Protein AF-B0VI43-F1 (afdb_monomer_lite)

Structure (mmCIF, N/CA/C/O backbone):
data_AF-B0VI43-F1
#
_entry.id   AF-B0VI43-F1
#
loop_
_atom_site.group_PDB
_atom_site.id
_atom_sit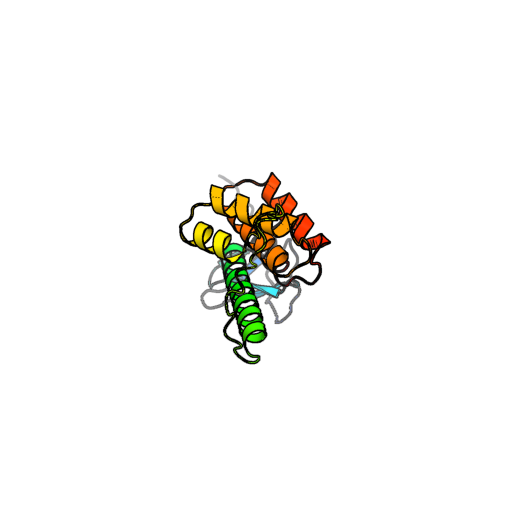e.type_symbol
_atom_site.label_atom_id
_atom_site.label_alt_id
_atom_site.label_comp_id
_atom_site.label_asym_id
_atom_site.label_entity_id
_atom_site.label_seq_id
_atom_site.pdbx_PDB_ins_code
_atom_site.Cartn_x
_atom_site.Cartn_y
_atom_site.Cartn_z
_atom_site.occupancy
_atom_site.B_iso_or_equiv
_atom_site.auth_seq_id
_atom_site.auth_comp_id
_atom_site.auth_asym_id
_atom_site.auth_atom_id
_atom_site.pdbx_PDB_model_num
ATOM 1 N N . MET A 1 1 ? 42.876 16.117 -26.245 1.00 35.09 1 MET A N 1
ATOM 2 C CA . MET A 1 1 ? 42.558 14.755 -26.727 1.00 35.09 1 MET A CA 1
ATOM 3 C C . MET A 1 1 ? 42.084 13.943 -25.529 1.00 35.09 1 MET A C 1
ATOM 5 O O . MET A 1 1 ? 42.912 13.450 -24.778 1.00 35.09 1 MET A O 1
ATOM 9 N N . GLN A 1 2 ? 40.776 13.908 -25.261 1.00 36.22 2 GLN A N 1
ATOM 10 C CA . GLN A 1 2 ? 40.224 13.070 -24.190 1.00 36.22 2 GLN A CA 1
ATOM 11 C C . GLN A 1 2 ? 40.144 11.631 -24.702 1.00 36.22 2 GLN A C 1
ATOM 13 O O . GLN A 1 2 ? 39.415 11.343 -25.650 1.00 36.22 2 GLN A O 1
ATOM 18 N N . TYR A 1 3 ? 40.934 10.746 -24.099 1.00 34.38 3 TYR A N 1
ATOM 19 C CA . TYR A 1 3 ? 40.885 9.310 -24.345 1.00 34.38 3 TYR A CA 1
ATOM 20 C C . TYR A 1 3 ? 39.520 8.783 -23.873 1.00 34.38 3 TYR A C 1
ATOM 22 O O . TYR A 1 3 ? 39.267 8.701 -22.673 1.00 34.38 3 TYR A O 1
ATOM 30 N N . LYS A 1 4 ? 38.621 8.434 -24.801 1.00 41.50 4 LYS A N 1
ATOM 31 C CA . LYS A 1 4 ? 37.469 7.583 -24.477 1.00 41.50 4 LYS A CA 1
ATOM 32 C C . LYS A 1 4 ? 38.020 6.179 -24.237 1.00 41.50 4 LYS A C 1
ATOM 34 O O . LYS A 1 4 ? 38.410 5.515 -25.195 1.00 41.50 4 LYS A O 1
ATOM 39 N N . GLN A 1 5 ? 38.091 5.746 -22.979 1.00 39.16 5 GLN A N 1
ATOM 40 C CA . GLN A 1 5 ? 38.293 4.336 -22.639 1.00 39.16 5 GLN A CA 1
ATOM 41 C C . GLN A 1 5 ? 37.173 3.521 -23.295 1.00 39.16 5 GLN A C 1
ATOM 43 O O . GLN A 1 5 ? 36.053 3.455 -22.796 1.00 39.16 5 GLN A O 1
ATOM 48 N N . SER A 1 6 ? 37.459 2.930 -24.452 1.00 44.19 6 SER A N 1
ATOM 49 C CA . SER A 1 6 ? 36.642 1.856 -24.996 1.00 44.19 6 SER A CA 1
ATOM 50 C C . SER A 1 6 ? 37.007 0.608 -24.205 1.00 44.19 6 SER A C 1
ATOM 52 O O . SER A 1 6 ? 37.992 -0.067 -24.494 1.00 44.19 6 SER A O 1
ATOM 54 N N . LEU A 1 7 ? 36.241 0.318 -23.152 1.00 50.47 7 LEU A N 1
ATOM 55 C CA . LEU A 1 7 ? 36.222 -1.040 -22.624 1.00 50.47 7 LEU A CA 1
ATOM 56 C C . LEU A 1 7 ? 35.763 -1.937 -23.779 1.00 50.47 7 LEU A C 1
ATOM 58 O O . LEU A 1 7 ? 34.628 -1.820 -24.242 1.00 50.47 7 LEU A O 1
ATOM 62 N N . ASN A 1 8 ? 36.663 -2.785 -24.279 1.00 50.88 8 ASN A N 1
ATOM 63 C CA . ASN A 1 8 ? 36.352 -3.834 -25.247 1.00 50.88 8 ASN A CA 1
ATOM 64 C C . ASN A 1 8 ? 35.462 -4.881 -24.562 1.00 50.88 8 ASN A C 1
ATOM 66 O O . ASN A 1 8 ? 35.915 -5.950 -24.157 1.00 50.88 8 ASN A O 1
ATOM 70 N N . LEU A 1 9 ? 34.189 -4.540 -24.374 1.00 61.34 9 LEU A N 1
ATOM 71 C CA . LEU A 1 9 ? 33.175 -5.446 -23.861 1.00 61.34 9 LEU A CA 1
ATOM 72 C C . LEU A 1 9 ? 32.916 -6.504 -24.936 1.00 61.34 9 LEU A C 1
ATOM 74 O O . LEU A 1 9 ? 32.474 -6.194 -26.043 1.00 61.34 9 LEU A O 1
ATOM 78 N N . THR A 1 10 ? 33.235 -7.758 -24.621 1.00 68.81 10 THR A N 1
ATOM 79 C CA . THR A 1 10 ? 32.964 -8.889 -25.512 1.00 68.81 10 THR A CA 1
ATOM 80 C C . THR A 1 10 ? 31.510 -9.300 -25.329 1.00 68.81 10 THR A C 1
ATOM 82 O O . THR A 1 10 ? 31.167 -9.981 -24.366 1.00 68.81 10 THR A O 1
ATOM 85 N N . TYR A 1 11 ? 30.646 -8.859 -26.240 1.00 72.75 11 TYR A N 1
ATOM 86 C CA . TYR A 1 11 ? 29.233 -9.227 -26.232 1.00 72.75 11 TYR A CA 1
ATOM 87 C C . TYR A 1 11 ? 29.058 -10.656 -26.746 1.00 72.75 11 TYR A C 1
ATOM 89 O O . TYR A 1 11 ? 29.569 -11.009 -27.810 1.00 72.75 11 TYR A O 1
ATOM 97 N N . LYS A 1 12 ? 28.315 -11.471 -25.998 1.00 80.81 12 LYS A N 1
ATOM 98 C CA . LYS A 1 12 ? 27.875 -12.803 -26.423 1.00 80.81 12 LYS A CA 1
ATOM 99 C C . LYS A 1 12 ? 26.386 -12.749 -26.781 1.00 80.81 12 LYS A C 1
ATOM 101 O O . LYS A 1 12 ? 25.670 -11.930 -26.203 1.00 80.81 12 LYS A O 1
ATOM 106 N N . PRO A 1 13 ? 25.911 -13.576 -27.727 1.00 80.62 13 PRO A N 1
ATOM 107 C CA . PRO A 1 13 ? 24.484 -13.671 -28.010 1.00 80.62 13 PRO A CA 1
ATOM 108 C C . PRO A 1 13 ? 23.741 -14.143 -26.755 1.00 80.62 13 PRO A C 1
ATOM 110 O O . PRO A 1 13 ? 24.149 -15.117 -26.125 1.00 80.62 13 PRO A O 1
ATOM 113 N N . ALA A 1 14 ? 22.671 -13.435 -26.399 1.00 80.88 14 ALA A N 1
ATOM 114 C CA . ALA A 1 14 ? 21.818 -13.805 -25.279 1.00 80.88 14 ALA A CA 1
ATOM 115 C C . ALA A 1 14 ? 20.894 -14.963 -25.677 1.00 80.88 14 ALA A C 1
ATOM 117 O O . ALA A 1 14 ? 20.350 -14.979 -26.784 1.00 80.88 14 ALA A O 1
ATOM 118 N N . THR A 1 15 ? 20.702 -15.916 -24.770 1.00 82.38 15 THR A N 1
ATOM 119 C CA . THR A 1 15 ? 19.733 -17.010 -24.911 1.00 82.38 15 THR A CA 1
ATOM 120 C C . THR A 1 15 ? 18.579 -16.838 -23.930 1.00 82.38 15 THR A C 1
ATOM 122 O O . THR A 1 15 ? 18.703 -16.137 -22.926 1.00 82.38 15 THR A O 1
ATOM 125 N N . LEU A 1 16 ? 17.451 -17.497 -24.199 1.00 78.25 16 LEU A N 1
ATOM 126 C CA . LEU A 1 16 ? 16.326 -17.537 -23.265 1.00 78.25 16 LEU A CA 1
ATOM 127 C C . LEU A 1 1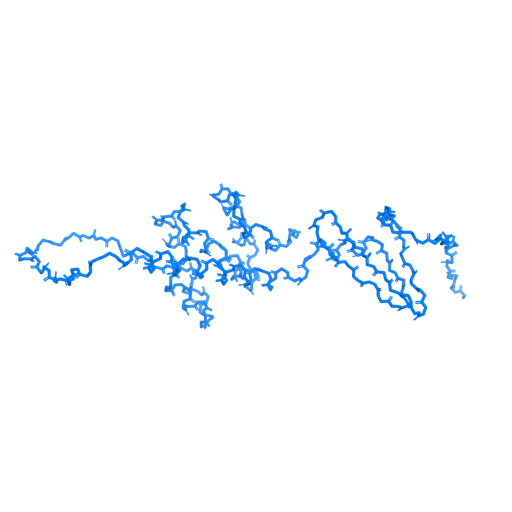6 ? 16.785 -18.109 -21.912 1.00 78.25 16 LEU A C 1
ATOM 129 O O . LEU A 1 16 ? 17.523 -19.094 -21.889 1.00 78.25 16 LEU A O 1
ATOM 133 N N . ASN A 1 17 ? 16.348 -17.494 -20.810 1.00 79.50 17 ASN A N 1
ATOM 134 C CA . ASN A 1 17 ? 16.707 -17.856 -19.430 1.00 79.50 17 ASN A CA 1
ATOM 135 C C . ASN A 1 17 ? 18.211 -17.803 -19.118 1.00 79.50 17 ASN A C 1
ATOM 137 O O . ASN A 1 17 ? 18.682 -18.476 -18.204 1.00 79.50 17 ASN A O 1
ATOM 141 N N . MET A 1 18 ? 18.978 -17.024 -19.882 1.00 83.00 18 MET A N 1
ATOM 142 C CA . MET A 1 18 ? 20.367 -16.752 -19.539 1.00 83.00 18 MET A CA 1
ATOM 143 C C . MET A 1 18 ? 20.428 -15.937 -18.246 1.00 83.00 18 MET A C 1
ATOM 145 O O . MET A 1 18 ? 19.777 -14.899 -18.133 1.00 83.00 18 MET A O 1
ATOM 149 N N . GLU A 1 19 ? 21.226 -16.405 -17.291 1.00 80.12 19 GLU A N 1
ATOM 150 C CA . GLU A 1 19 ? 21.480 -15.680 -16.050 1.00 80.12 19 GLU A CA 1
ATOM 151 C C . GLU A 1 19 ? 22.247 -14.384 -16.342 1.00 80.12 19 GLU A C 1
ATOM 153 O O . GLU A 1 19 ? 23.142 -14.347 -17.196 1.00 80.12 19 GLU A O 1
ATOM 158 N N . VAL A 1 20 ? 21.849 -13.302 -15.671 1.00 81.62 20 VAL A N 1
ATOM 159 C CA . VAL A 1 20 ? 22.424 -11.970 -15.859 1.00 81.62 20 VAL A CA 1
ATOM 160 C C . VAL A 1 20 ? 23.130 -11.520 -14.587 1.00 81.62 20 VAL A C 1
ATOM 162 O O . VAL A 1 20 ? 22.534 -11.479 -13.516 1.00 81.62 20 VAL A O 1
ATOM 165 N N . GLU A 1 21 ? 24.401 -11.152 -14.726 1.00 81.25 21 GLU A N 1
ATOM 166 C CA . GLU A 1 21 ? 25.214 -10.651 -13.616 1.00 81.25 21 GLU A CA 1
ATOM 167 C C . GLU A 1 21 ? 25.024 -9.134 -13.432 1.00 81.25 21 GLU A C 1
ATOM 169 O O . GLU A 1 21 ? 24.923 -8.415 -14.439 1.00 81.25 21 GLU A O 1
ATOM 174 N N . PRO A 1 22 ? 25.022 -8.607 -12.192 1.00 75.81 22 PRO A N 1
ATOM 175 C CA . PRO A 1 22 ? 24.807 -7.183 -11.907 1.00 75.81 22 PRO A CA 1
ATOM 176 C C . PRO A 1 22 ? 25.796 -6.244 -12.612 1.00 75.81 22 PRO A C 1
ATOM 178 O O . PRO A 1 22 ? 25.428 -5.138 -13.020 1.00 75.81 22 PRO A O 1
ATOM 181 N N . GLU A 1 23 ? 27.044 -6.675 -12.799 1.00 79.44 23 GLU A N 1
ATOM 182 C CA . GLU A 1 23 ? 28.100 -5.909 -13.473 1.00 79.44 23 GLU A CA 1
ATOM 183 C C . GLU A 1 23 ? 27.976 -5.933 -15.007 1.00 79.44 23 GLU A C 1
ATOM 185 O O . GLU A 1 23 ? 28.734 -5.264 -15.718 1.00 79.44 23 GLU A O 1
ATOM 190 N N . GLY A 1 24 ? 27.027 -6.710 -15.532 1.00 84.00 24 GLY A N 1
ATOM 191 C CA . GLY A 1 24 ? 26.807 -6.907 -16.954 1.00 84.00 24 GLY A CA 1
ATOM 192 C C . GLY A 1 24 ? 26.147 -5.724 -17.664 1.00 84.00 24 GLY A C 1
ATOM 193 O O . GLY A 1 24 ? 25.563 -4.813 -17.069 1.00 84.00 24 GLY A O 1
ATOM 194 N N . TYR A 1 25 ? 26.189 -5.783 -18.995 1.00 85.56 25 TYR A N 1
ATOM 195 C CA . TYR A 1 25 ? 25.464 -4.879 -19.884 1.00 85.56 25 TYR A CA 1
ATOM 196 C C . TYR A 1 25 ? 24.631 -5.687 -20.864 1.00 85.56 25 TYR A C 1
ATOM 198 O O . TYR A 1 25 ? 25.125 -6.648 -21.456 1.00 85.56 25 TYR A O 1
ATOM 206 N N . ILE A 1 26 ? 23.402 -5.238 -21.103 1.00 85.94 26 ILE A N 1
ATOM 207 C CA . ILE A 1 26 ? 22.589 -5.726 -22.211 1.00 85.94 26 ILE A CA 1
ATOM 208 C C . ILE A 1 26 ? 22.612 -4.705 -23.343 1.00 85.94 26 ILE A C 1
ATOM 210 O O . ILE A 1 26 ? 22.504 -3.495 -23.123 1.00 85.94 26 ILE A O 1
ATOM 214 N N . LYS A 1 27 ? 22.793 -5.205 -24.566 1.00 85.50 27 LYS A N 1
ATOM 215 C CA . LYS A 1 27 ? 22.799 -4.408 -25.790 1.00 85.50 27 LYS A CA 1
ATOM 216 C C . LYS A 1 27 ? 21.835 -5.023 -26.793 1.00 85.50 27 LYS A C 1
ATOM 218 O O . LYS A 1 27 ? 22.012 -6.171 -27.193 1.00 85.50 27 LYS A O 1
ATOM 223 N N . THR A 1 28 ? 20.843 -4.250 -27.212 1.00 86.06 28 THR A N 1
ATOM 224 C CA . THR A 1 28 ? 19.868 -4.654 -28.227 1.00 86.06 28 THR A CA 1
ATOM 225 C C . THR A 1 28 ? 20.245 -4.110 -29.607 1.00 86.06 28 THR A C 1
ATOM 227 O O . THR A 1 28 ? 20.801 -3.018 -29.739 1.00 86.06 28 THR A O 1
ATOM 230 N N . GLY A 1 29 ? 19.971 -4.895 -30.654 1.00 84.94 29 GLY A N 1
ATOM 231 C CA . GLY A 1 29 ? 20.129 -4.477 -32.049 1.00 84.94 29 GLY A CA 1
ATOM 232 C C . GLY A 1 29 ? 19.016 -3.528 -32.526 1.00 84.94 29 GLY A C 1
ATOM 233 O O . GLY A 1 29 ? 18.077 -3.270 -31.772 1.00 84.94 29 GLY A O 1
ATOM 234 N N . PRO A 1 30 ? 19.090 -3.026 -33.775 1.00 80.06 30 PRO A N 1
ATOM 235 C CA . PRO A 1 30 ? 18.154 -2.037 -34.329 1.00 80.06 30 PRO A CA 1
ATOM 236 C C . PRO A 1 30 ? 16.675 -2.446 -34.315 1.00 80.06 30 PRO A C 1
ATOM 238 O O . PRO A 1 30 ? 15.828 -1.584 -34.123 1.00 80.06 30 PRO A O 1
ATOM 241 N N . ASP A 1 31 ? 16.389 -3.747 -34.432 1.00 83.25 31 ASP A N 1
ATOM 242 C CA . ASP A 1 31 ? 15.029 -4.315 -34.421 1.00 83.25 31 ASP A CA 1
ATOM 243 C C . ASP A 1 31 ? 14.828 -5.350 -33.301 1.00 83.25 31 ASP A C 1
ATOM 245 O O . ASP A 1 31 ? 13.860 -6.109 -33.289 1.00 83.25 31 ASP A O 1
ATOM 249 N N . SER A 1 32 ? 15.759 -5.427 -32.347 1.00 83.06 32 SER A N 1
ATOM 250 C CA . SER A 1 32 ? 15.719 -6.429 -31.279 1.00 83.06 32 SER A CA 1
ATOM 251 C C . SER A 1 32 ? 15.223 -5.807 -29.984 1.00 83.06 32 SER A C 1
ATOM 253 O O . SER A 1 32 ? 15.709 -4.760 -29.578 1.00 83.06 32 SER A O 1
ATOM 255 N N . LYS A 1 33 ? 14.294 -6.464 -29.296 1.00 86.75 33 LYS A N 1
ATOM 256 C CA . LYS A 1 33 ? 13.887 -6.105 -27.932 1.00 86.75 33 LYS A CA 1
ATOM 257 C C . LYS A 1 33 ? 14.295 -7.220 -26.984 1.00 86.75 33 LYS A C 1
ATOM 259 O O . LYS A 1 33 ? 14.445 -8.363 -27.414 1.00 86.75 33 LYS A O 1
ATOM 264 N N . ALA A 1 34 ? 14.476 -6.883 -25.718 1.00 84.75 34 ALA A N 1
ATOM 265 C CA . ALA A 1 34 ? 14.748 -7.864 -24.680 1.00 84.75 34 ALA A CA 1
ATOM 266 C C . ALA A 1 34 ? 13.837 -7.622 -23.482 1.00 84.75 34 ALA A C 1
ATOM 268 O O . ALA A 1 34 ? 13.451 -6.488 -23.204 1.00 84.75 34 ALA A O 1
ATOM 269 N N . GLU A 1 35 ? 13.513 -8.696 -22.781 1.00 85.44 35 GLU A N 1
ATOM 270 C CA . GLU A 1 35 ? 12.746 -8.674 -21.547 1.00 85.44 35 GLU A CA 1
ATOM 271 C C . GLU A 1 35 ? 13.562 -9.399 -20.480 1.00 85.44 35 GLU A C 1
ATOM 273 O O . GLU A 1 35 ? 14.098 -10.477 -20.738 1.00 85.44 35 GLU A O 1
ATOM 278 N N . ILE A 1 36 ? 13.698 -8.781 -19.310 1.00 83.25 36 ILE A N 1
ATOM 279 C CA . ILE A 1 36 ? 14.348 -9.385 -18.150 1.00 83.25 36 ILE A CA 1
ATOM 280 C C . ILE A 1 36 ? 13.299 -9.528 -17.064 1.00 83.25 36 ILE A C 1
ATOM 282 O O . ILE A 1 36 ? 12.757 -8.531 -16.585 1.00 83.25 36 ILE A O 1
ATOM 286 N N . GLN A 1 37 ? 13.035 -10.770 -16.678 1.00 82.88 37 GLN A N 1
ATOM 287 C CA . GLN A 1 37 ? 12.211 -11.094 -15.527 1.00 82.88 37 GLN A CA 1
ATOM 288 C C . GLN A 1 37 ? 13.117 -11.342 -14.321 1.00 82.88 37 GLN A C 1
ATOM 290 O O . GLN A 1 37 ? 14.045 -12.145 -14.380 1.00 82.88 37 GLN A O 1
ATOM 295 N N . TRP A 1 38 ? 12.844 -10.644 -13.228 1.00 81.31 38 TRP A N 1
ATOM 296 C CA . TRP A 1 38 ? 13.571 -10.770 -11.972 1.00 81.31 38 TRP A CA 1
ATOM 297 C C . TRP A 1 38 ? 12.897 -11.787 -11.046 1.00 81.31 38 TRP A C 1
ATOM 299 O O . TRP A 1 38 ? 11.695 -12.037 -11.145 1.00 81.31 38 TRP A O 1
ATOM 309 N N . ASN A 1 39 ? 13.647 -12.314 -10.075 1.00 74.12 39 ASN A N 1
ATOM 310 C CA . ASN A 1 39 ? 13.139 -13.293 -9.102 1.00 74.12 39 ASN A CA 1
ATOM 311 C C . ASN A 1 39 ? 11.980 -12.760 -8.238 1.00 74.12 39 ASN A C 1
ATOM 313 O O . ASN A 1 39 ? 11.193 -13.544 -7.720 1.00 74.12 39 ASN A O 1
ATOM 317 N N . ASN A 1 40 ? 11.850 -11.435 -8.103 1.00 63.91 40 ASN A N 1
ATOM 318 C CA . ASN A 1 40 ? 10.728 -10.783 -7.419 1.00 63.91 40 ASN A CA 1
ATOM 319 C C . ASN A 1 40 ? 9.478 -10.607 -8.316 1.00 63.91 40 ASN A C 1
ATOM 321 O O . ASN A 1 40 ? 8.561 -9.877 -7.954 1.00 63.91 40 ASN A O 1
ATOM 325 N N . GLY A 1 41 ? 9.462 -11.203 -9.514 1.00 68.50 41 GLY A N 1
ATOM 326 C CA . GLY A 1 41 ? 8.368 -11.101 -10.483 1.00 68.50 41 GLY A CA 1
ATOM 327 C C . GLY A 1 41 ? 8.325 -9.793 -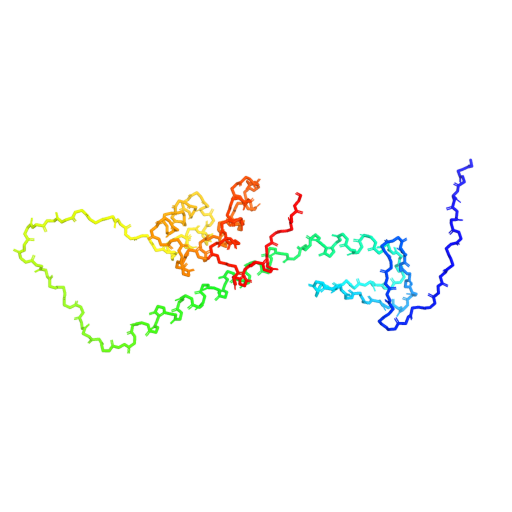11.280 1.00 68.50 41 GLY A C 1
ATOM 328 O O . GLY A 1 41 ? 7.469 -9.647 -12.150 1.00 68.50 41 GLY A O 1
ATOM 329 N N . SER A 1 42 ? 9.233 -8.845 -11.027 1.00 70.12 42 SER A N 1
ATOM 330 C CA . SER A 1 42 ? 9.317 -7.608 -11.809 1.00 70.12 42 SER A CA 1
ATOM 331 C C . SER A 1 42 ? 9.868 -7.884 -13.204 1.00 70.12 42 SER A C 1
ATOM 333 O O . SER A 1 42 ? 10.747 -8.725 -13.379 1.00 70.12 42 SER A O 1
ATOM 335 N N . VAL A 1 43 ? 9.382 -7.137 -14.191 1.00 80.06 43 VAL A N 1
ATOM 336 C CA . VAL A 1 43 ? 9.779 -7.278 -15.593 1.00 80.06 43 VAL A CA 1
ATOM 337 C C . VAL A 1 43 ? 10.331 -5.953 -16.106 1.00 80.06 43 VAL A C 1
ATOM 339 O O . VAL A 1 43 ? 9.687 -4.913 -15.969 1.00 80.06 43 VAL A O 1
ATOM 342 N N . ALA A 1 44 ? 11.511 -5.991 -16.719 1.00 80.50 44 ALA A N 1
ATOM 343 C CA . ALA A 1 44 ? 12.119 -4.861 -17.405 1.00 80.50 44 ALA A CA 1
ATOM 344 C C . ALA A 1 44 ? 12.143 -5.103 -18.919 1.00 80.50 44 ALA A C 1
ATOM 346 O O . ALA A 1 44 ? 12.723 -6.081 -19.389 1.00 80.50 44 ALA A O 1
ATOM 347 N N . VAL A 1 45 ? 11.551 -4.186 -19.689 1.00 84.38 45 VAL A N 1
ATOM 348 C CA . VAL A 1 45 ? 11.555 -4.229 -21.158 1.00 84.38 45 VAL A CA 1
ATOM 349 C C . VAL A 1 45 ? 12.620 -3.276 -21.689 1.00 84.38 45 VAL A C 1
ATOM 351 O O . VAL A 1 45 ? 12.594 -2.075 -21.422 1.00 84.38 45 VAL A O 1
ATOM 354 N N . ILE A 1 46 ? 13.546 -3.809 -22.480 1.00 84.94 46 ILE A N 1
ATOM 355 C CA . ILE A 1 46 ? 14.599 -3.057 -23.157 1.00 84.94 46 ILE A CA 1
ATOM 356 C C . ILE A 1 46 ? 14.228 -2.911 -24.632 1.00 84.94 46 ILE A C 1
ATOM 358 O O . ILE A 1 46 ? 14.068 -3.892 -25.364 1.00 84.94 46 ILE A O 1
ATOM 362 N N . ASN A 1 47 ? 14.096 -1.659 -25.066 1.00 86.38 47 ASN A N 1
ATOM 363 C CA . ASN A 1 47 ? 13.764 -1.310 -26.442 1.00 86.38 47 ASN A CA 1
ATOM 364 C C . ASN A 1 47 ? 14.942 -1.540 -27.398 1.00 86.38 47 ASN A C 1
ATOM 366 O O . ASN A 1 47 ? 16.068 -1.821 -26.986 1.00 86.38 47 ASN A O 1
ATOM 370 N N . ALA A 1 48 ? 14.677 -1.421 -28.695 1.00 85.75 48 ALA A N 1
ATOM 371 C CA . ALA A 1 48 ? 15.686 -1.614 -29.724 1.00 85.75 48 ALA A CA 1
ATOM 372 C C . ALA A 1 48 ? 16.770 -0.527 -29.712 1.00 85.75 48 ALA A C 1
ATOM 374 O O . ALA A 1 48 ? 16.543 0.585 -29.238 1.00 85.75 48 ALA A O 1
ATOM 375 N N . ASN A 1 49 ? 17.959 -0.871 -30.212 1.00 84.56 49 ASN A N 1
ATOM 376 C CA . ASN A 1 49 ? 19.138 -0.004 -30.284 1.00 84.56 49 ASN A CA 1
ATOM 377 C C . ASN A 1 49 ? 19.541 0.639 -28.940 1.00 84.56 49 ASN A C 1
ATOM 379 O O . ASN A 1 49 ? 19.961 1.796 -28.886 1.00 84.56 49 ASN A O 1
ATOM 383 N N . THR A 1 50 ? 19.393 -0.100 -27.840 1.00 83.88 50 THR A N 1
ATOM 384 C CA . THR A 1 50 ? 19.639 0.406 -26.486 1.00 83.88 50 THR A CA 1
ATOM 385 C C . THR A 1 50 ? 20.775 -0.374 -25.827 1.00 83.88 50 THR A C 1
ATOM 387 O O . THR A 1 50 ? 20.876 -1.591 -25.975 1.00 83.88 50 THR A O 1
ATOM 390 N N . GLN A 1 51 ? 21.633 0.322 -25.079 1.00 86.69 51 GLN A N 1
ATOM 391 C CA . GLN A 1 51 ? 22.610 -0.293 -24.180 1.00 86.69 51 GLN A CA 1
ATOM 392 C C . GLN A 1 51 ? 22.338 0.192 -22.757 1.00 86.69 51 GLN A C 1
ATOM 394 O O . GLN A 1 51 ? 22.292 1.397 -22.513 1.00 86.69 51 GLN A O 1
ATOM 399 N N . ILE A 1 52 ? 22.168 -0.739 -21.822 1.00 85.06 52 ILE A N 1
ATOM 400 C CA . ILE A 1 52 ? 21.882 -0.436 -20.416 1.00 85.06 52 ILE A CA 1
ATOM 401 C C . ILE A 1 52 ? 22.599 -1.440 -19.506 1.00 85.06 52 ILE A C 1
ATOM 403 O O . ILE A 1 52 ? 22.821 -2.588 -19.897 1.00 85.06 52 ILE A O 1
ATOM 407 N N . SER A 1 53 ? 23.026 -0.997 -18.321 1.00 87.12 53 SER A N 1
ATOM 408 C CA . SER A 1 53 ? 23.639 -1.886 -17.330 1.00 87.12 53 SER A CA 1
ATOM 409 C C . SER A 1 53 ? 22.573 -2.706 -16.607 1.00 87.12 53 SER A C 1
ATOM 411 O O . SER A 1 53 ? 21.481 -2.209 -16.321 1.00 87.12 53 SER A O 1
ATOM 413 N N . ILE A 1 54 ? 22.907 -3.955 -16.281 1.00 84.81 54 ILE A N 1
ATOM 414 C CA . ILE A 1 54 ? 22.034 -4.847 -15.510 1.00 84.81 54 ILE A CA 1
ATOM 415 C C . ILE A 1 54 ? 21.795 -4.263 -14.116 1.00 84.81 54 ILE A C 1
ATOM 417 O O . ILE A 1 54 ? 20.648 -4.200 -13.690 1.00 84.81 54 ILE A O 1
ATOM 421 N N . SER A 1 55 ? 22.826 -3.706 -13.473 1.00 82.25 55 SER A N 1
ATOM 422 C CA . SER A 1 55 ? 22.708 -2.982 -12.198 1.00 82.25 55 SER A CA 1
ATOM 423 C C . SER A 1 55 ? 21.656 -1.873 -12.201 1.00 82.25 55 SER A C 1
ATOM 425 O O . SER A 1 55 ? 20.934 -1.716 -11.221 1.00 82.25 55 SER A O 1
ATOM 427 N N . LYS A 1 56 ? 21.526 -1.123 -13.303 1.00 80.88 56 LYS A N 1
ATOM 428 C CA . LYS A 1 56 ? 20.519 -0.065 -13.426 1.00 80.88 56 LYS A CA 1
ATOM 429 C C . LYS A 1 56 ? 19.119 -0.651 -13.594 1.00 80.88 56 LYS A C 1
ATOM 431 O O . LYS A 1 56 ? 18.183 -0.197 -12.951 1.00 80.88 56 LYS A O 1
ATOM 436 N N . LEU A 1 57 ? 18.967 -1.681 -14.426 1.00 79.19 57 LEU A N 1
ATOM 437 C CA . LEU A 1 57 ? 17.680 -2.367 -14.569 1.00 79.19 57 LEU A CA 1
ATOM 438 C C . LEU A 1 57 ? 17.245 -3.040 -13.259 1.00 79.19 57 LEU A C 1
ATOM 440 O O . LEU A 1 57 ? 16.060 -3.050 -12.940 1.00 79.19 57 LEU A O 1
ATOM 444 N N . GLN A 1 58 ? 18.202 -3.565 -12.495 1.00 77.19 58 GLN A N 1
ATOM 445 C CA . GLN A 1 58 ? 17.977 -4.146 -11.179 1.00 77.19 58 GLN A CA 1
ATOM 446 C C . GLN A 1 58 ? 17.586 -3.068 -10.163 1.00 77.19 58 GLN A C 1
ATOM 448 O O . GLN A 1 58 ? 16.616 -3.256 -9.436 1.00 77.19 58 GLN A O 1
ATOM 453 N N . SER A 1 59 ? 18.272 -1.917 -10.137 1.00 74.25 59 SER A N 1
ATOM 454 C CA . SER A 1 59 ? 17.880 -0.797 -9.273 1.00 74.25 59 SER A CA 1
ATOM 455 C C . SER A 1 59 ? 16.505 -0.249 -9.634 1.00 74.25 59 SER A C 1
ATOM 457 O O . SER A 1 59 ? 15.727 0.046 -8.738 1.00 74.25 59 SER A O 1
ATOM 459 N N . ASP A 1 60 ? 16.175 -0.158 -10.923 1.00 71.19 60 ASP A N 1
ATOM 460 C CA . ASP A 1 60 ? 14.869 0.314 -11.390 1.00 71.19 60 ASP A CA 1
ATOM 461 C C . ASP A 1 60 ? 13.755 -0.692 -11.038 1.00 71.19 60 ASP A C 1
ATOM 463 O O . ASP A 1 60 ? 12.647 -0.296 -10.676 1.00 71.19 60 ASP A O 1
ATOM 467 N N . ALA A 1 61 ? 14.051 -1.996 -11.074 1.00 68.88 61 ALA A N 1
ATOM 468 C CA . ALA A 1 61 ? 13.137 -3.043 -10.623 1.00 68.88 61 ALA A CA 1
ATOM 469 C C . ALA A 1 61 ? 12.936 -3.033 -9.099 1.00 68.88 61 ALA A C 1
ATOM 471 O O . ALA A 1 61 ? 11.816 -3.220 -8.627 1.00 68.88 61 ALA A O 1
ATOM 472 N N . LEU A 1 62 ? 13.998 -2.776 -8.330 1.00 66.06 62 LEU A N 1
ATOM 473 C CA . LEU A 1 62 ? 13.932 -2.603 -6.875 1.00 66.06 62 LEU A CA 1
ATOM 474 C C . LEU A 1 62 ? 13.228 -1.299 -6.481 1.00 66.06 62 LEU A C 1
ATOM 476 O O . LEU A 1 62 ? 12.511 -1.269 -5.487 1.00 66.06 62 LEU A O 1
ATOM 480 N N . ALA A 1 63 ? 13.369 -0.241 -7.280 1.00 61.88 63 ALA A N 1
ATOM 481 C CA . ALA A 1 63 ? 12.735 1.053 -7.047 1.00 61.88 63 ALA A CA 1
ATOM 482 C C . ALA A 1 63 ? 11.208 1.036 -7.254 1.00 61.88 63 ALA A C 1
ATOM 484 O O . ALA A 1 63 ? 10.569 2.057 -7.009 1.00 61.88 63 ALA A O 1
ATOM 485 N N . ASN A 1 64 ? 10.631 -0.092 -7.707 1.00 64.56 64 ASN A N 1
ATOM 486 C CA . ASN A 1 64 ? 9.197 -0.334 -7.914 1.00 64.56 64 ASN A CA 1
ATOM 487 C C . ASN A 1 64 ? 8.430 0.931 -8.359 1.00 64.56 64 ASN A C 1
ATOM 489 O O . ASN A 1 64 ? 7.497 1.341 -7.678 1.00 64.56 64 ASN A O 1
ATOM 493 N N . PRO A 1 65 ? 8.788 1.589 -9.478 1.00 61.56 65 PRO A N 1
ATOM 494 C CA . PRO A 1 65 ? 8.253 2.909 -9.840 1.00 61.56 65 PRO A CA 1
ATOM 495 C C . PRO A 1 65 ? 6.721 2.952 -10.005 1.00 61.56 65 PRO A C 1
ATOM 497 O O . PRO A 1 65 ? 6.127 4.026 -9.976 1.00 61.56 65 PRO A O 1
ATOM 500 N N . ASN A 1 66 ? 6.071 1.790 -10.132 1.00 70.00 66 ASN A N 1
ATOM 501 C CA . ASN A 1 66 ? 4.616 1.637 -10.198 1.00 70.00 66 ASN A CA 1
ATOM 502 C C . ASN A 1 66 ? 3.956 1.286 -8.849 1.00 70.00 66 ASN A C 1
ATOM 504 O O . ASN A 1 66 ? 2.753 1.015 -8.833 1.00 70.00 66 ASN A O 1
ATOM 508 N N . TYR A 1 67 ? 4.688 1.281 -7.727 1.00 75.38 67 TYR A N 1
ATOM 509 C CA . TYR A 1 67 ? 4.123 0.981 -6.405 1.00 75.38 67 TYR A CA 1
ATOM 510 C C . TYR A 1 67 ? 2.909 1.852 -6.046 1.00 75.38 67 TYR A C 1
ATOM 512 O O . TYR A 1 67 ? 1.962 1.280 -5.514 1.00 75.38 67 TYR A O 1
ATOM 520 N N . PRO A 1 68 ? 2.830 3.163 -6.377 1.00 76.31 68 PRO A N 1
ATOM 521 C CA . PRO A 1 68 ? 1.672 3.965 -5.983 1.00 76.31 68 PRO A CA 1
ATOM 522 C C . PRO A 1 68 ? 0.391 3.471 -6.659 1.00 76.31 68 PRO A C 1
ATOM 524 O O . PRO A 1 68 ? -0.669 3.410 -6.040 1.00 76.31 68 PRO A O 1
ATOM 527 N N . ASN A 1 69 ? 0.499 3.054 -7.925 1.00 78.38 69 ASN A N 1
ATOM 528 C CA . ASN A 1 69 ? -0.621 2.501 -8.680 1.00 78.38 69 ASN A CA 1
ATOM 529 C C . ASN A 1 69 ? -1.044 1.141 -8.113 1.00 78.38 69 ASN A C 1
ATOM 531 O O . ASN A 1 69 ? -2.229 0.929 -7.872 1.00 78.38 69 ASN A O 1
ATOM 535 N N . LYS A 1 70 ? -0.080 0.257 -7.822 1.00 78.94 70 LYS A N 1
ATOM 536 C CA . LYS A 1 70 ? -0.345 -1.055 -7.207 1.00 78.94 70 LYS A CA 1
ATOM 537 C C . LYS A 1 70 ? -0.981 -0.923 -5.822 1.00 78.94 70 LYS A C 1
ATOM 539 O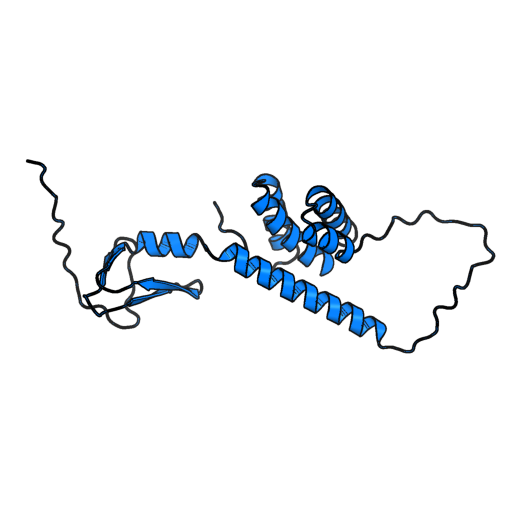 O . LYS A 1 70 ? -1.954 -1.609 -5.523 1.00 78.94 70 LYS A O 1
ATOM 544 N N . LEU A 1 71 ? -0.474 -0.010 -4.994 1.00 81.19 71 LEU A N 1
ATOM 545 C CA . LEU A 1 71 ? -1.008 0.262 -3.662 1.00 81.19 71 LEU A CA 1
ATOM 546 C C . LEU A 1 71 ? -2.441 0.794 -3.750 1.00 81.19 71 LEU A C 1
ATOM 548 O O . LEU A 1 71 ? -3.317 0.335 -3.023 1.00 81.19 71 LEU A O 1
ATOM 552 N N . ARG A 1 72 ? -2.714 1.694 -4.700 1.00 83.44 72 ARG A N 1
ATOM 553 C CA . ARG A 1 72 ? -4.063 2.214 -4.944 1.00 83.44 72 ARG A CA 1
ATOM 554 C C . ARG A 1 72 ? -5.030 1.129 -5.423 1.00 83.44 72 ARG A C 1
ATOM 556 O O . ARG A 1 72 ? -6.159 1.064 -4.943 1.00 83.44 72 ARG A O 1
ATOM 563 N N . GLU A 1 73 ? -4.600 0.251 -6.327 1.00 83.00 73 GLU A N 1
ATOM 564 C CA . GLU A 1 73 ? -5.378 -0.927 -6.731 1.00 83.00 73 GLU A CA 1
ATOM 565 C C . GLU A 1 73 ? -5.650 -1.857 -5.543 1.00 83.00 73 GLU A C 1
ATOM 567 O O . GLU A 1 73 ? -6.771 -2.344 -5.380 1.00 83.00 73 GLU A O 1
ATOM 572 N N . ARG A 1 74 ? -4.659 -2.060 -4.667 1.00 85.00 74 ARG A N 1
ATOM 573 C CA . ARG A 1 74 ? -4.827 -2.853 -3.448 1.00 85.00 74 ARG A CA 1
ATOM 574 C C . ARG A 1 74 ? -5.853 -2.238 -2.503 1.00 85.00 74 ARG A C 1
ATOM 576 O O . ARG A 1 74 ? -6.736 -2.959 -2.048 1.00 85.00 74 ARG A O 1
ATOM 583 N N . ILE A 1 75 ? -5.779 -0.930 -2.262 1.00 86.62 75 ILE A N 1
ATOM 584 C CA . ILE A 1 75 ? -6.750 -0.190 -1.445 1.00 86.62 75 ILE A CA 1
ATOM 585 C C . ILE A 1 75 ? -8.162 -0.371 -2.006 1.00 86.62 75 ILE A C 1
ATOM 587 O O . ILE A 1 75 ? -9.082 -0.685 -1.254 1.00 86.62 75 ILE A O 1
ATOM 591 N N . ASN A 1 76 ? -8.338 -0.256 -3.324 1.00 86.81 76 ASN A N 1
ATOM 592 C CA . ASN A 1 76 ? -9.643 -0.457 -3.958 1.00 86.81 76 ASN A CA 1
ATOM 593 C C . ASN A 1 76 ? -10.174 -1.884 -3.755 1.00 86.81 76 ASN A C 1
ATOM 595 O O . ASN A 1 76 ? -11.350 -2.067 -3.444 1.00 86.81 76 ASN A O 1
ATOM 599 N N . ASN A 1 77 ? -9.311 -2.893 -3.888 1.00 86.50 77 ASN A N 1
ATOM 600 C CA . ASN A 1 77 ? -9.688 -4.288 -3.665 1.00 86.50 77 ASN A CA 1
ATOM 601 C C . ASN A 1 77 ? -10.053 -4.560 -2.198 1.00 86.50 77 ASN A C 1
ATOM 603 O O . ASN A 1 77 ? -11.062 -5.211 -1.936 1.00 86.50 77 ASN A O 1
ATOM 607 N N . LEU A 1 78 ? -9.268 -4.046 -1.246 1.00 84.75 78 LEU A N 1
ATOM 608 C CA . LEU A 1 78 ? -9.545 -4.167 0.190 1.00 84.75 78 LEU A CA 1
ATOM 609 C C . LEU A 1 78 ? -10.855 -3.465 0.566 1.00 84.75 78 LEU A C 1
ATOM 611 O O . LEU A 1 78 ? -11.690 -4.046 1.257 1.00 84.75 78 LEU A O 1
ATOM 615 N N . ARG A 1 79 ? -11.086 -2.259 0.034 1.00 85.62 79 ARG A N 1
ATOM 616 C CA . ARG A 1 79 ? -12.347 -1.524 0.189 1.00 85.62 79 ARG A CA 1
ATOM 617 C C . ARG A 1 79 ? -13.534 -2.343 -0.322 1.00 85.62 79 ARG A C 1
ATOM 619 O O . ARG A 1 79 ? -14.504 -2.517 0.409 1.00 85.62 79 ARG A O 1
ATOM 626 N N . ALA A 1 80 ? -13.440 -2.905 -1.527 1.00 85.62 80 ALA A N 1
ATOM 627 C CA . ALA A 1 80 ? -14.508 -3.722 -2.104 1.00 85.62 80 ALA A CA 1
ATOM 628 C C . ALA A 1 80 ? -14.789 -4.999 -1.288 1.00 85.62 80 ALA A C 1
ATOM 630 O O . ALA A 1 80 ? -15.947 -5.371 -1.099 1.00 85.62 80 ALA A O 1
ATOM 631 N N . GLN A 1 81 ? -13.749 -5.663 -0.770 1.00 83.00 81 GLN A N 1
ATOM 632 C CA . GLN A 1 81 ? -13.908 -6.827 0.111 1.00 83.00 81 GLN A CA 1
ATOM 633 C C . GLN A 1 81 ? -14.605 -6.462 1.426 1.00 83.00 81 GLN A C 1
ATOM 635 O O . GLN A 1 81 ? -15.472 -7.208 1.889 1.00 83.00 81 GLN A O 1
ATOM 640 N N . ASN A 1 82 ? -14.261 -5.313 2.008 1.00 80.06 82 ASN A N 1
ATOM 641 C CA . ASN A 1 82 ? -14.921 -4.805 3.206 1.00 80.06 82 ASN A CA 1
ATOM 642 C C . ASN A 1 82 ? -16.399 -4.478 2.951 1.00 80.06 82 ASN A C 1
ATOM 644 O O . ASN A 1 82 ? -17.259 -4.924 3.708 1.00 80.06 82 ASN A O 1
ATOM 648 N N . GLU A 1 83 ? -16.720 -3.802 1.846 1.00 81.31 83 GLU A N 1
ATOM 649 C CA . GLU A 1 83 ? -18.107 -3.491 1.465 1.00 81.31 83 GLU A CA 1
ATOM 650 C C . GLU A 1 83 ? -18.946 -4.765 1.237 1.00 81.31 83 GLU A C 1
ATOM 652 O O . GLU A 1 83 ? -20.094 -4.850 1.679 1.00 81.31 83 GLU A O 1
ATOM 657 N N . GLN A 1 84 ? -18.373 -5.802 0.612 1.00 77.94 84 GLN A N 1
ATOM 658 C CA . GLN A 1 84 ? -19.032 -7.106 0.469 1.00 77.94 84 GLN A CA 1
ATOM 659 C C . GLN A 1 84 ? -19.270 -7.794 1.819 1.00 77.94 84 GLN A C 1
ATOM 661 O O . GLN A 1 84 ? -20.340 -8.370 2.033 1.00 77.94 84 GLN A O 1
ATOM 666 N N . ARG A 1 85 ? -18.300 -7.730 2.740 1.00 75.50 85 ARG A N 1
ATOM 667 C CA . ARG A 1 85 ? -18.434 -8.279 4.096 1.00 75.50 85 ARG A CA 1
ATOM 668 C C . ARG A 1 85 ? -19.570 -7.586 4.847 1.00 75.50 85 ARG A C 1
ATOM 670 O O . ARG A 1 85 ? -20.416 -8.287 5.401 1.00 75.50 85 ARG A O 1
ATOM 677 N N . GLU A 1 86 ? -19.626 -6.257 4.840 1.00 68.94 86 GLU A N 1
ATOM 678 C CA . GLU A 1 86 ? -20.731 -5.504 5.450 1.00 68.94 86 GLU A CA 1
ATOM 679 C C . GLU A 1 86 ? -22.081 -5.901 4.835 1.00 68.94 86 GLU A C 1
ATOM 681 O O . GLU A 1 86 ? -23.009 -6.257 5.558 1.00 68.94 86 GLU A O 1
ATOM 686 N N . ALA A 1 87 ? -22.182 -5.945 3.502 1.00 66.50 87 ALA A N 1
ATOM 687 C CA . ALA A 1 87 ? -23.414 -6.329 2.814 1.00 66.50 87 ALA A CA 1
ATOM 688 C C . ALA A 1 87 ? -23.862 -7.768 3.140 1.00 66.50 87 ALA A C 1
ATOM 690 O O . ALA A 1 87 ? -25.055 -8.028 3.301 1.00 66.50 87 ALA A O 1
ATOM 691 N N . SER A 1 88 ? -22.915 -8.703 3.280 1.00 60.44 88 SER A N 1
ATOM 692 C CA . SER A 1 88 ? -23.200 -10.099 3.637 1.00 60.44 88 SER A CA 1
ATOM 693 C C . SER A 1 88 ? -23.687 -10.271 5.081 1.00 60.44 88 SER A C 1
ATOM 695 O O . SER A 1 88 ? -24.511 -11.146 5.343 1.00 60.44 88 SER A O 1
ATOM 697 N N . GLN A 1 89 ? -23.252 -9.406 6.005 1.00 60.09 89 GLN A N 1
ATOM 698 C CA . GLN A 1 89 ? -23.737 -9.396 7.390 1.00 60.09 89 GLN A CA 1
ATOM 699 C C . GLN A 1 89 ? -25.173 -8.859 7.509 1.00 60.09 89 GLN A C 1
ATOM 701 O O . GLN A 1 89 ? -25.881 -9.210 8.449 1.00 60.09 89 GLN A O 1
ATOM 706 N N . VAL A 1 90 ? -25.633 -8.061 6.540 1.00 57.38 90 VAL A N 1
ATOM 707 C CA . VAL A 1 90 ? -26.968 -7.428 6.529 1.00 57.38 90 VAL A CA 1
ATOM 708 C C . VAL A 1 90 ? -28.038 -8.303 5.835 1.00 57.38 90 VAL A C 1
ATOM 710 O O . VAL A 1 90 ? -29.222 -7.969 5.825 1.00 57.38 90 VAL A O 1
ATOM 713 N N . ALA A 1 91 ? -27.672 -9.463 5.275 1.00 49.12 91 ALA A N 1
ATOM 714 C CA . ALA A 1 91 ? -28.561 -10.289 4.445 1.00 49.12 91 ALA A CA 1
ATOM 715 C C . ALA A 1 91 ? -29.496 -11.267 5.205 1.00 49.12 91 ALA A 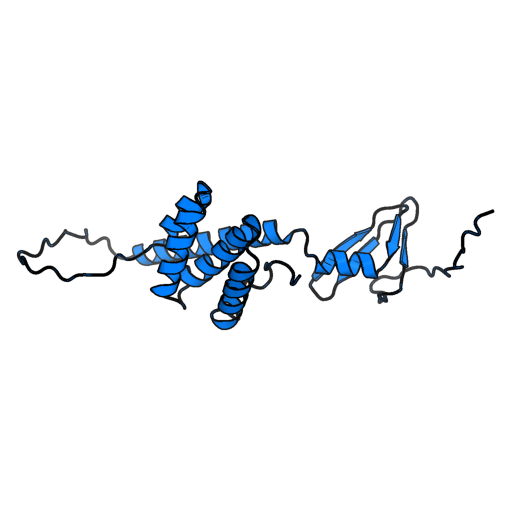C 1
ATOM 717 O O . ALA A 1 91 ? -30.209 -12.048 4.572 1.00 49.12 91 ALA A O 1
ATOM 718 N N . GLY A 1 92 ? -29.539 -11.243 6.540 1.00 55.34 92 GLY A N 1
ATOM 719 C CA . GLY A 1 92 ? -30.473 -12.038 7.351 1.00 55.34 92 GLY A CA 1
ATOM 720 C C . GLY A 1 92 ? -31.636 -11.192 7.873 1.00 55.34 92 GLY A C 1
ATOM 721 O O . GLY A 1 92 ? -31.383 -10.147 8.450 1.00 55.34 92 GLY A O 1
ATOM 722 N N . ILE A 1 93 ? -32.882 -11.648 7.646 1.00 49.94 93 ILE A N 1
ATOM 723 C CA . ILE A 1 93 ? -34.185 -11.110 8.111 1.00 49.94 93 ILE A CA 1
ATOM 724 C C . ILE A 1 93 ? -34.134 -9.650 8.590 1.00 49.94 93 ILE A C 1
ATOM 726 O O . ILE A 1 93 ? -33.753 -9.376 9.726 1.00 49.94 93 ILE A O 1
ATOM 730 N N . ARG A 1 94 ? -34.670 -8.737 7.768 1.00 50.25 94 ARG A N 1
ATOM 731 C CA . ARG A 1 94 ? -35.097 -7.405 8.214 1.00 50.25 94 ARG A CA 1
ATOM 732 C C . ARG A 1 94 ? -36.157 -7.567 9.309 1.00 50.25 94 ARG A C 1
ATOM 734 O O . ARG A 1 94 ? -37.350 -7.572 9.026 1.00 50.25 94 ARG A O 1
ATOM 741 N N . ARG A 1 95 ? -35.744 -7.713 10.565 1.00 49.28 95 ARG A N 1
ATOM 742 C CA . ARG A 1 95 ? -36.491 -7.040 11.618 1.00 49.28 95 ARG A CA 1
ATOM 743 C C . ARG A 1 95 ? -36.198 -5.578 11.354 1.00 49.28 95 ARG A C 1
ATOM 745 O O . ARG A 1 95 ? -35.032 -5.200 11.312 1.00 49.28 95 ARG A O 1
ATOM 752 N N . GLU A 1 96 ? -37.234 -4.799 11.062 1.00 52.00 96 GLU A N 1
ATOM 753 C CA . GLU A 1 96 ? -37.156 -3.366 11.317 1.00 52.00 96 GLU A CA 1
ATOM 754 C C . GLU A 1 96 ? -36.460 -3.237 12.671 1.00 52.00 96 GLU A C 1
ATOM 756 O O . GLU A 1 96 ? -36.905 -3.848 13.650 1.0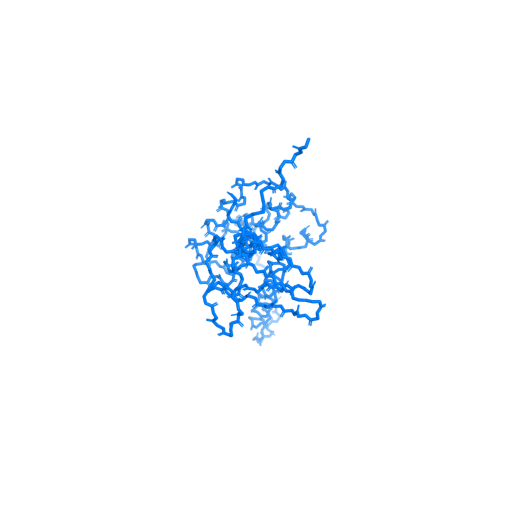0 52.00 96 GLU A O 1
ATOM 761 N N . GLU A 1 97 ? -35.310 -2.566 12.707 1.00 53.09 97 GLU A N 1
ATOM 762 C CA . GLU A 1 97 ? -34.794 -2.029 13.954 1.00 53.09 97 GLU A CA 1
ATOM 763 C C . GLU A 1 97 ? -35.863 -1.033 14.394 1.00 53.09 97 GLU A C 1
ATOM 765 O O . GLU A 1 97 ? -35.809 0.153 14.089 1.00 53.09 97 GLU A O 1
ATOM 770 N N . ALA A 1 98 ? -36.933 -1.546 15.003 1.00 51.94 98 ALA A N 1
ATOM 771 C CA . ALA A 1 98 ? -37.801 -0.740 15.813 1.00 51.94 98 ALA A CA 1
ATOM 772 C C . ALA A 1 98 ? -36.840 -0.113 16.810 1.00 51.94 98 ALA A C 1
ATOM 774 O O . ALA A 1 98 ? -36.192 -0.839 17.572 1.00 51.94 98 ALA A O 1
ATOM 775 N N . GLU A 1 99 ? -36.676 1.205 16.733 1.00 53.19 99 GLU A N 1
ATOM 776 C CA . GLU A 1 99 ? -36.053 1.971 17.794 1.00 53.19 99 GLU A CA 1
ATOM 777 C C . GLU A 1 99 ? -36.851 1.648 19.054 1.00 53.19 99 GLU A C 1
ATOM 779 O O . GLU A 1 99 ? -37.902 2.225 19.332 1.00 53.19 99 GLU A O 1
ATOM 784 N N . ILE A 1 100 ? -36.387 0.652 19.805 1.00 55.34 100 ILE A N 1
ATOM 785 C CA . ILE A 1 100 ? -36.774 0.485 21.188 1.00 55.34 100 ILE A CA 1
ATOM 786 C C . ILE A 1 100 ? -36.087 1.662 21.853 1.00 55.34 100 ILE A C 1
ATOM 788 O O . ILE A 1 100 ? -34.938 1.546 22.261 1.00 55.34 100 ILE A O 1
ATOM 792 N N . ILE A 1 101 ? -36.758 2.814 21.869 1.00 56.47 101 ILE A N 1
ATOM 793 C CA . ILE A 1 101 ? -36.397 3.926 22.736 1.00 56.47 101 ILE A CA 1
ATOM 794 C C . ILE A 1 101 ? -36.557 3.342 24.138 1.00 56.47 101 ILE A C 1
ATOM 796 O O . ILE A 1 101 ? -37.692 3.090 24.556 1.00 56.47 101 ILE A O 1
ATOM 800 N N . PRO A 1 102 ? -35.471 3.008 24.852 1.00 57.03 102 PRO A N 1
ATOM 801 C CA . PRO A 1 102 ? -35.620 2.517 26.202 1.00 57.03 102 PRO A CA 1
ATOM 802 C C . PRO A 1 102 ? -36.186 3.696 26.990 1.00 57.03 102 PRO A C 1
ATOM 804 O O . PRO A 1 102 ? -35.600 4.775 26.981 1.00 57.03 102 PRO A O 1
ATOM 807 N N . GLU A 1 103 ? -37.301 3.506 27.691 1.00 55.38 103 GLU A N 1
ATOM 808 C CA . GLU A 1 103 ? -37.871 4.473 28.651 1.00 55.38 103 GLU A CA 1
ATOM 809 C C . GLU A 1 103 ? -36.962 4.657 29.894 1.00 55.38 103 GLU A C 1
ATOM 811 O O . GLU A 1 103 ? -37.411 4.900 31.010 1.00 55.38 103 GLU A O 1
ATOM 816 N N . SER A 1 104 ? -35.650 4.488 29.724 1.00 60.59 104 SER A N 1
ATOM 817 C CA . SER A 1 104 ? -34.636 4.623 30.753 1.00 60.59 104 SER A CA 1
ATOM 818 C C . SER A 1 104 ? -33.811 5.872 30.476 1.00 60.59 104 SER A C 1
ATOM 820 O O . SER A 1 104 ? -33.098 5.955 29.483 1.00 60.59 104 SER A O 1
ATOM 822 N N . GLU A 1 105 ? -33.857 6.824 31.404 1.00 63.62 105 GLU A N 1
ATOM 823 C CA . GLU A 1 105 ? -33.038 8.045 31.398 1.00 63.62 105 GLU A CA 1
ATOM 824 C C . GLU A 1 105 ? -31.578 7.791 31.839 1.00 63.62 105 GLU A C 1
ATOM 826 O O . GLU A 1 105 ? -30.873 8.706 32.267 1.00 63.62 105 GLU A O 1
ATOM 831 N N . LEU A 1 106 ? -31.111 6.539 31.781 1.00 55.50 106 LEU A N 1
ATOM 832 C CA . LEU A 1 106 ? -29.747 6.158 32.133 1.00 55.50 106 LEU A CA 1
ATOM 833 C C . LEU A 1 106 ? -28.889 6.085 30.869 1.00 55.50 106 LEU A C 1
ATOM 835 O O . LEU A 1 106 ? -29.021 5.170 30.058 1.00 55.50 106 LEU A O 1
ATOM 839 N N . TYR A 1 107 ? -27.971 7.040 30.733 1.00 62.22 107 TYR A N 1
ATOM 840 C CA . TYR A 1 107 ? -27.038 7.122 29.613 1.00 62.22 107 TYR A CA 1
ATOM 841 C C . TYR A 1 107 ? -25.655 6.633 30.046 1.00 62.22 107 TYR A C 1
ATOM 843 O O . TYR A 1 107 ? -25.058 7.172 30.980 1.00 62.22 107 TYR A O 1
ATOM 851 N N . TRP A 1 108 ? -25.126 5.629 29.351 1.00 56.75 108 TRP A N 1
ATOM 852 C CA . TRP A 1 108 ? -23.725 5.227 29.469 1.00 56.75 108 TRP A CA 1
ATOM 853 C C . TRP A 1 108 ? -22.898 5.990 28.438 1.00 56.75 108 TRP A C 1
ATOM 855 O O . TRP A 1 108 ? -23.297 6.101 27.280 1.00 56.75 108 TRP A O 1
ATOM 865 N N . TYR A 1 109 ? -21.730 6.493 28.837 1.00 60.84 109 TYR A N 1
ATOM 866 C CA . TYR A 1 109 ? -20.765 7.011 27.874 1.00 60.84 109 TYR A CA 1
ATOM 867 C C . TYR A 1 109 ? -20.195 5.836 27.073 1.00 60.84 109 TYR A C 1
ATOM 869 O O . TYR A 1 109 ? -19.466 5.010 27.619 1.00 60.84 109 TYR A O 1
ATOM 877 N N . SER A 1 110 ? -20.547 5.743 25.791 1.00 59.44 110 SER A N 1
ATOM 878 C CA . SER A 1 110 ? -19.855 4.874 24.842 1.00 59.44 110 SER A CA 1
ATOM 879 C C . SER A 1 110 ? -18.914 5.722 24.005 1.00 59.44 110 SER A C 1
ATOM 881 O O . SER A 1 110 ? -19.343 6.736 23.447 1.00 59.44 110 SER A O 1
ATOM 883 N N . GLU A 1 111 ? -17.664 5.296 23.867 1.00 65.44 111 GLU A N 1
ATOM 884 C CA . GLU A 1 111 ? -16.769 5.922 22.902 1.00 65.44 111 GLU A CA 1
ATOM 885 C C . GLU A 1 111 ? -17.391 5.863 21.496 1.00 65.44 111 GLU A C 1
ATOM 887 O O . GLU A 1 111 ? -17.967 4.835 21.114 1.00 65.44 111 GLU A O 1
ATOM 892 N N . PRO A 1 112 ? -17.328 6.960 20.724 1.00 71.19 112 PRO A N 1
ATOM 893 C CA . PRO A 1 112 ? -17.857 6.973 19.371 1.00 71.19 112 PRO A CA 1
ATOM 894 C C . PRO A 1 112 ? -17.136 5.910 18.538 1.00 71.19 112 PRO A C 1
ATOM 896 O O . PRO A 1 112 ? -15.909 5.893 18.473 1.00 71.19 112 PRO A O 1
ATOM 899 N N . LYS A 1 113 ? -17.891 5.007 17.905 1.00 76.38 113 LYS A N 1
ATOM 900 C CA . LYS A 1 113 ? -17.328 4.036 16.960 1.00 76.38 113 LYS A CA 1
ATOM 901 C C . LYS A 1 113 ? -16.905 4.769 15.695 1.00 76.38 113 LYS A C 1
ATOM 903 O O . LYS A 1 113 ? -17.760 5.319 14.998 1.00 76.38 113 LYS A O 1
ATOM 908 N N . TYR A 1 114 ? -15.613 4.759 15.400 1.00 81.12 114 TYR A N 1
ATOM 909 C CA . TYR A 1 114 ? -15.088 5.332 14.169 1.00 81.12 114 TYR A CA 1
ATOM 910 C C . TYR A 1 114 ? -15.204 4.295 13.060 1.00 81.12 114 TYR A C 1
ATOM 912 O O . TYR A 1 114 ? -14.889 3.123 13.252 1.00 81.12 114 TYR A O 1
ATOM 920 N N . LYS A 1 115 ? -15.699 4.714 11.896 1.00 84.19 115 LYS A N 1
ATOM 921 C CA . LYS A 1 115 ? -15.830 3.834 10.736 1.00 84.19 115 LYS A CA 1
ATOM 922 C C . LYS A 1 115 ? -14.740 4.159 9.732 1.00 84.19 115 LYS A C 1
ATOM 924 O O . LYS A 1 115 ? -14.563 5.318 9.359 1.00 84.19 115 LYS A O 1
ATOM 929 N N . VAL A 1 116 ? -14.091 3.123 9.202 1.00 86.56 116 VAL A N 1
ATOM 930 C CA . VAL A 1 116 ? -13.087 3.268 8.133 1.00 86.56 116 VAL A CA 1
ATOM 931 C C . VAL A 1 116 ? -13.653 4.006 6.911 1.00 86.56 116 VAL A C 1
ATOM 933 O O . VAL A 1 116 ? -12.950 4.763 6.248 1.00 86.56 116 VAL A O 1
ATOM 936 N N . LYS A 1 117 ? -14.961 3.867 6.656 1.00 85.88 117 LYS A N 1
ATOM 937 C CA . LYS A 1 117 ? -15.677 4.572 5.586 1.00 85.88 117 LYS A CA 1
ATOM 938 C C . LYS A 1 117 ? -15.616 6.095 5.714 1.00 85.88 117 LYS A C 1
ATOM 940 O O . LYS A 1 117 ? -15.504 6.776 4.698 1.00 85.88 117 LYS A O 1
ATOM 945 N N . ASP A 1 118 ? -15.664 6.628 6.931 1.00 87.44 118 ASP A N 1
ATOM 946 C CA . ASP A 1 118 ? -15.595 8.074 7.147 1.00 87.44 118 ASP A CA 1
ATOM 947 C C . ASP A 1 118 ? -14.197 8.593 6.798 1.00 87.44 118 ASP A C 1
ATOM 949 O O . ASP A 1 118 ? -14.070 9.576 6.068 1.00 87.44 118 ASP A O 1
ATOM 953 N N . ALA A 1 119 ? -13.151 7.874 7.214 1.00 88.75 119 ALA A N 1
ATOM 954 C CA . ALA A 1 119 ? -11.772 8.184 6.846 1.00 88.75 119 ALA A CA 1
ATOM 955 C C . ALA A 1 119 ? -11.536 8.104 5.327 1.00 88.75 119 ALA A C 1
ATOM 957 O O . ALA A 1 119 ? -10.899 8.989 4.755 1.00 88.75 119 ALA A O 1
ATOM 958 N N . LEU A 1 120 ? -12.104 7.096 4.653 1.00 88.50 120 LEU A N 1
ATOM 959 C CA . LEU A 1 120 ? -12.041 6.967 3.193 1.00 88.50 120 LEU A CA 1
ATOM 960 C C . LEU A 1 120 ? -12.696 8.154 2.478 1.00 88.50 120 LEU A C 1
ATOM 962 O O . LEU A 1 120 ? -12.129 8.661 1.517 1.00 88.50 120 LEU A O 1
ATOM 966 N N . ASN A 1 121 ? -13.839 8.646 2.964 1.00 89.62 121 ASN A N 1
ATOM 967 C CA . ASN A 1 121 ? -14.481 9.831 2.388 1.00 89.62 121 ASN A CA 1
ATOM 968 C C . ASN A 1 121 ? -13.585 11.074 2.508 1.00 89.62 121 ASN A C 1
ATOM 970 O O . ASN A 1 121 ? -13.483 11.849 1.557 1.00 89.62 121 ASN A O 1
ATOM 974 N N . TYR A 1 122 ? -12.913 11.255 3.652 1.00 88.44 122 TYR A N 1
ATOM 975 C CA . TYR A 1 122 ? -11.945 12.343 3.836 1.00 88.44 122 TYR A CA 1
ATOM 976 C C . TYR A 1 122 ? -10.718 12.186 2.929 1.00 88.44 122 TYR A C 1
ATOM 978 O O . TYR A 1 122 ? -10.243 13.169 2.359 1.00 88.44 122 TYR A O 1
ATOM 986 N N . MET A 1 123 ? -10.249 10.954 2.726 1.00 87.50 123 MET A N 1
ATOM 987 C CA . MET A 1 123 ? -9.177 10.654 1.778 1.00 87.50 123 MET A CA 1
ATOM 988 C C . MET A 1 123 ? -9.590 10.971 0.332 1.00 87.50 123 MET A C 1
ATOM 990 O O . MET A 1 123 ? -8.808 11.566 -0.410 1.00 87.50 123 MET A O 1
ATOM 994 N N . ASP A 1 124 ? -10.825 10.640 -0.057 1.00 87.31 124 ASP A N 1
ATOM 995 C CA . ASP A 1 124 ? -11.367 10.887 -1.399 1.00 87.31 124 ASP A CA 1
ATOM 996 C C . ASP A 1 124 ? -11.450 12.398 -1.713 1.00 87.31 124 ASP A C 1
ATOM 998 O O . ASP A 1 124 ? -11.194 12.810 -2.848 1.00 87.31 124 ASP A O 1
ATOM 1002 N N . ILE A 1 125 ? -11.713 13.244 -0.707 1.00 91.44 125 ILE A N 1
ATOM 1003 C CA . ILE A 1 125 ? -11.669 14.716 -0.832 1.00 91.44 125 ILE A CA 1
ATOM 1004 C C . ILE A 1 125 ? -10.282 15.326 -0.557 1.00 91.44 125 ILE A C 1
ATOM 1006 O O . ILE A 1 125 ? -10.151 16.550 -0.551 1.00 91.44 125 ILE A O 1
ATOM 1010 N N . ARG A 1 126 ? -9.247 14.496 -0.357 1.00 87.12 126 ARG A N 1
ATOM 1011 C CA . ARG A 1 126 ? -7.860 14.884 -0.025 1.00 87.12 126 ARG A CA 1
ATOM 1012 C C . ARG A 1 126 ? -7.699 15.679 1.279 1.00 87.12 126 ARG A C 1
ATOM 1014 O O . ARG A 1 126 ? -6.698 16.370 1.464 1.00 87.12 126 ARG A O 1
ATOM 1021 N N . ASP A 1 127 ? -8.647 15.569 2.207 1.00 91.12 127 ASP A N 1
ATOM 1022 C CA . ASP A 1 127 ? -8.501 16.096 3.569 1.00 91.12 127 ASP A CA 1
ATOM 1023 C C . ASP A 1 127 ? -7.703 15.087 4.407 1.00 91.12 127 ASP A C 1
ATOM 1025 O O . ASP A 1 127 ? -8.238 14.310 5.202 1.00 91.12 127 ASP A O 1
ATOM 1029 N N . TYR A 1 128 ? -6.391 15.057 4.164 1.00 89.75 128 TYR A N 1
ATOM 1030 C CA . TYR A 1 128 ? -5.494 14.083 4.781 1.00 89.75 128 TYR A CA 1
ATOM 1031 C C . TYR A 1 128 ? -5.395 14.242 6.297 1.00 89.75 128 TYR A C 1
ATOM 1033 O O . TYR A 1 128 ? -5.231 13.248 6.995 1.00 89.75 128 TYR A O 1
ATOM 1041 N N . THR A 1 129 ? -5.548 15.457 6.828 1.00 89.12 129 THR A N 1
ATOM 1042 C CA . THR A 1 129 ? -5.479 15.701 8.274 1.00 89.12 129 THR A CA 1
ATOM 1043 C C . THR A 1 129 ? -6.596 14.969 9.012 1.00 89.12 129 THR A C 1
ATOM 1045 O O . THR A 1 129 ? -6.324 14.259 9.977 1.00 89.12 129 THR A O 1
ATOM 1048 N N . LYS A 1 130 ? -7.841 15.080 8.531 1.00 88.75 130 LYS A N 1
ATOM 1049 C CA . LYS A 1 130 ? -8.973 14.367 9.142 1.00 88.75 130 LYS A CA 1
ATOM 1050 C C . LYS A 1 130 ? -8.981 12.880 8.817 1.00 88.75 130 LYS A C 1
ATOM 1052 O O . LYS A 1 130 ? -9.363 12.081 9.667 1.00 88.75 130 LYS A O 1
ATOM 1057 N N . ALA A 1 131 ? -8.560 12.502 7.608 1.00 89.12 131 ALA A N 1
ATOM 1058 C CA . ALA A 1 131 ? -8.467 11.096 7.227 1.00 89.12 131 ALA A CA 1
ATOM 1059 C C . ALA A 1 131 ? -7.514 10.335 8.159 1.00 89.12 131 ALA A C 1
ATOM 1061 O O . ALA A 1 131 ? -7.885 9.287 8.679 1.00 89.12 131 ALA A O 1
ATOM 1062 N N . VAL A 1 132 ? -6.327 10.897 8.420 1.00 91.75 132 VAL A N 1
ATOM 1063 C CA . VAL A 1 132 ? -5.333 10.315 9.333 1.00 91.75 132 VAL A CA 1
ATOM 1064 C C . VAL A 1 132 ? -5.905 10.142 10.737 1.00 91.75 132 VAL A C 1
ATOM 1066 O O . VAL A 1 132 ? -5.837 9.042 11.273 1.00 91.75 132 VAL A O 1
ATOM 1069 N N . GLU A 1 133 ? -6.531 11.184 11.297 1.00 91.62 133 GLU A N 1
ATOM 1070 C CA . GLU A 1 133 ? -7.105 11.127 12.649 1.00 91.62 133 GLU A CA 1
ATOM 1071 C C . GLU A 1 133 ? -8.116 9.980 12.794 1.00 91.62 133 GLU A C 1
ATOM 1073 O O . GLU A 1 133 ? -8.106 9.249 13.782 1.00 91.62 133 GLU A O 1
ATOM 1078 N N . ILE A 1 134 ? -8.994 9.803 11.804 1.00 89.62 134 ILE A N 1
ATOM 1079 C CA . ILE A 1 134 ? -10.015 8.754 11.860 1.00 89.62 134 ILE A CA 1
ATOM 1080 C C . ILE A 1 134 ? -9.390 7.376 11.616 1.00 89.62 134 ILE A C 1
ATOM 1082 O O . ILE A 1 134 ? -9.751 6.437 12.319 1.00 89.62 134 ILE A O 1
ATOM 1086 N N . PHE A 1 135 ? -8.447 7.235 10.677 1.00 91.12 135 PHE A N 1
ATOM 1087 C CA . PHE A 1 135 ? -7.756 5.961 10.448 1.00 91.12 135 PHE A CA 1
ATOM 1088 C C . PHE A 1 135 ? -6.988 5.489 11.688 1.00 91.12 135 PHE A C 1
ATOM 1090 O O . PHE A 1 135 ? -7.078 4.313 12.033 1.00 91.12 135 PHE A O 1
ATOM 1097 N N . GLU A 1 136 ? -6.284 6.382 12.389 1.00 90.69 136 GLU A N 1
ATOM 1098 C CA . GLU A 1 136 ? -5.595 6.028 13.637 1.00 90.69 136 GLU A CA 1
ATOM 1099 C C . GLU A 1 136 ? -6.584 5.559 14.710 1.00 90.69 136 GLU A C 1
ATOM 1101 O O . GLU A 1 136 ? -6.378 4.510 15.315 1.00 90.69 136 GLU A O 1
ATOM 1106 N N . LYS A 1 137 ? -7.715 6.254 14.878 1.00 88.81 137 LYS A N 1
ATOM 1107 C CA . LYS A 1 137 ? -8.751 5.856 15.844 1.00 88.81 137 LYS A CA 1
ATOM 1108 C C . LYS A 1 137 ? -9.425 4.527 15.496 1.00 88.81 137 LYS A C 1
ATOM 1110 O O . LYS A 1 137 ? -9.758 3.758 16.394 1.00 88.81 137 LYS A O 1
ATOM 1115 N N . VAL A 1 138 ? -9.620 4.233 14.207 1.00 87.81 138 VAL A N 1
ATOM 1116 C CA . VAL A 1 138 ? -10.126 2.926 13.746 1.00 87.81 138 VAL A CA 1
ATOM 1117 C C . VAL A 1 138 ? -9.156 1.810 14.138 1.00 87.81 138 VAL A C 1
ATOM 1119 O O . VAL A 1 138 ? -9.586 0.777 14.651 1.00 87.81 138 VAL A O 1
ATOM 1122 N N . ILE A 1 139 ? -7.851 2.033 13.956 1.00 89.19 139 ILE A N 1
ATOM 1123 C CA . ILE A 1 139 ? -6.809 1.081 14.360 1.00 89.19 139 ILE A CA 1
ATOM 1124 C C . ILE A 1 139 ? -6.792 0.914 15.885 1.00 89.19 139 ILE A C 1
ATOM 1126 O O . ILE A 1 139 ? -6.754 -0.213 16.366 1.00 89.19 139 ILE A O 1
ATOM 1130 N N . GLU A 1 140 ? -6.878 2.000 16.660 1.00 87.44 140 GLU A N 1
ATOM 1131 C CA . GLU A 1 140 ? -6.907 1.939 18.131 1.00 87.44 140 GLU A CA 1
ATOM 1132 C C . GLU A 1 140 ? -8.096 1.130 18.666 1.00 87.44 140 GLU A C 1
ATOM 1134 O O . GLU A 1 140 ? -7.952 0.376 19.630 1.00 87.44 140 GLU A O 1
ATOM 1139 N N . GLN A 1 141 ? -9.265 1.248 18.029 1.00 83.12 141 GLN A N 1
ATOM 1140 C CA . GLN A 1 141 ? -10.466 0.520 18.441 1.00 83.12 141 GLN A CA 1
ATOM 1141 C C . GLN A 1 141 ? -10.397 -0.975 18.128 1.00 83.12 141 GLN A C 1
ATOM 1143 O O . GLN A 1 141 ? -10.999 -1.779 18.845 1.00 83.12 141 GLN A O 1
ATOM 1148 N N . SER A 1 142 ? -9.730 -1.374 17.045 1.00 83.00 142 SER A N 1
ATOM 1149 C CA . SER A 1 142 ? -9.671 -2.775 16.609 1.00 83.00 142 SER A CA 1
ATOM 1150 C C . SER A 1 142 ? -8.426 -3.051 15.754 1.00 83.00 142 SER A C 1
ATOM 1152 O O . SER A 1 142 ? -8.542 -3.207 14.539 1.00 83.00 142 SER A O 1
ATOM 1154 N N . PRO A 1 143 ? -7.236 -3.180 16.371 1.00 82.50 143 PRO A N 1
ATOM 1155 C CA . PRO A 1 143 ? -5.954 -3.190 15.655 1.00 82.50 143 PRO A CA 1
ATOM 1156 C C . PRO A 1 143 ? -5.737 -4.412 14.754 1.00 82.50 143 PRO A C 1
ATOM 1158 O O . PRO A 1 143 ? -4.948 -4.350 13.821 1.00 82.50 143 PRO A O 1
ATOM 1161 N N . LEU A 1 144 ? -6.456 -5.512 14.998 1.00 83.56 144 LEU A N 1
ATOM 1162 C CA . LEU A 1 144 ? -6.349 -6.761 14.232 1.00 83.56 144 LEU A CA 1
ATOM 1163 C C . LEU A 1 144 ? -7.551 -7.012 13.301 1.00 83.56 144 LEU A C 1
ATOM 1165 O O . LEU A 1 144 ? -7.686 -8.106 12.753 1.00 83.56 144 LEU A O 1
ATOM 1169 N N . ASP A 1 145 ? -8.459 -6.042 13.139 1.00 85.00 145 ASP A N 1
ATOM 1170 C CA . ASP A 1 145 ? -9.572 -6.178 12.190 1.00 85.00 145 ASP A CA 1
ATOM 1171 C C . ASP A 1 145 ? -9.137 -5.784 10.770 1.00 85.00 145 ASP A C 1
ATOM 1173 O O . ASP A 1 145 ? -8.185 -5.035 10.559 1.00 85.00 145 ASP A O 1
ATOM 1177 N N . LYS A 1 146 ? -9.884 -6.245 9.768 1.00 82.25 146 LYS A N 1
ATOM 1178 C CA . LYS A 1 146 ? -9.661 -5.893 8.358 1.00 82.25 146 LYS A CA 1
ATOM 1179 C C . LYS A 1 146 ? -9.764 -4.390 8.102 1.00 82.25 146 LYS A C 1
ATOM 1181 O O . LYS A 1 146 ? -9.114 -3.865 7.201 1.00 82.25 146 LYS A O 1
ATOM 1186 N N . ASP A 1 147 ? -10.554 -3.692 8.913 1.00 85.81 147 ASP A N 1
ATOM 1187 C CA . ASP A 1 147 ? -10.636 -2.235 8.879 1.00 85.81 147 ASP A CA 1
ATOM 1188 C C . ASP A 1 147 ? -9.313 -1.587 9.293 1.00 85.81 147 ASP A C 1
ATOM 1190 O O . ASP A 1 147 ? -8.927 -0.581 8.697 1.00 85.81 147 ASP A O 1
ATOM 1194 N N . ALA A 1 148 ? -8.577 -2.181 10.238 1.00 87.31 148 ALA A N 1
ATOM 1195 C CA . ALA A 1 148 ? -7.236 -1.736 10.596 1.00 87.31 148 ALA A CA 1
ATOM 1196 C C . ALA A 1 148 ? -6.219 -2.060 9.494 1.00 87.31 148 ALA A C 1
ATOM 1198 O O . ALA A 1 148 ? -5.426 -1.185 9.156 1.00 87.31 148 ALA A O 1
ATOM 1199 N N . GLU A 1 149 ? -6.288 -3.232 8.848 1.00 89.06 149 GLU A N 1
ATOM 1200 C CA . GLU A 1 149 ? -5.447 -3.559 7.677 1.00 89.06 149 GLU A CA 1
ATOM 1201 C C . GLU A 1 149 ? -5.606 -2.505 6.563 1.00 89.06 149 GLU A C 1
ATOM 1203 O O . GLU A 1 149 ? -4.627 -1.960 6.036 1.00 89.06 149 GLU A O 1
ATOM 1208 N N . LEU A 1 150 ? -6.857 -2.166 6.232 1.00 89.25 150 LEU A N 1
ATOM 1209 C CA . LEU A 1 150 ? -7.171 -1.130 5.252 1.00 89.25 150 LEU A CA 1
ATOM 1210 C C . LEU A 1 150 ? -6.691 0.248 5.721 1.00 89.25 150 LEU A C 1
ATOM 1212 O O . LEU A 1 150 ? -6.098 0.984 4.934 1.00 89.25 150 LEU A O 1
ATOM 1216 N N . SER A 1 151 ? -6.901 0.584 6.994 1.00 91.62 151 SER A N 1
ATOM 1217 C CA . SER A 1 151 ? -6.472 1.861 7.576 1.00 91.62 151 SER A CA 1
ATOM 1218 C C . SER A 1 151 ? -4.955 2.027 7.519 1.00 91.62 151 SER A C 1
ATOM 1220 O O . SER A 1 151 ? -4.479 3.055 7.044 1.00 91.62 151 SER A O 1
ATOM 1222 N N . HIS A 1 152 ? -4.184 1.002 7.894 1.00 91.44 152 HIS A N 1
ATOM 1223 C CA . HIS A 1 152 ? -2.727 0.988 7.756 1.00 91.44 152 HIS A CA 1
ATOM 1224 C C . HIS A 1 152 ? -2.297 1.196 6.303 1.00 91.44 152 HIS A C 1
ATOM 1226 O O . HIS A 1 152 ? -1.441 2.035 6.025 1.00 91.44 152 HIS A O 1
ATOM 1232 N N . THR A 1 153 ? -2.924 0.482 5.365 1.00 89.81 153 THR A N 1
ATOM 1233 C CA . THR A 1 153 ? -2.612 0.592 3.933 1.00 89.81 153 THR A CA 1
ATOM 1234 C C . THR A 1 153 ? -2.896 2.003 3.395 1.00 89.81 153 THR A C 1
ATOM 1236 O O . THR A 1 153 ? -2.078 2.566 2.664 1.00 89.81 153 THR A O 1
ATOM 1239 N N . CYS A 1 154 ? -4.018 2.614 3.789 1.00 90.31 154 CYS A N 1
ATOM 1240 C CA . CYS A 1 154 ? -4.372 3.987 3.422 1.00 90.31 154 CYS A CA 1
ATOM 1241 C C . CYS A 1 154 ? -3.424 5.021 4.047 1.00 90.31 154 CYS A C 1
ATOM 1243 O O . CYS A 1 154 ? -2.983 5.938 3.354 1.00 90.31 154 CYS A O 1
ATOM 1245 N N . LEU A 1 155 ? -3.061 4.861 5.323 1.00 92.31 155 LEU A N 1
ATOM 1246 C CA . LEU A 1 155 ? -2.107 5.735 6.008 1.00 92.31 155 LEU A CA 1
ATOM 1247 C C . LEU A 1 155 ? -0.732 5.708 5.335 1.00 92.31 155 LEU A C 1
ATOM 1249 O O . LEU A 1 155 ? -0.133 6.762 5.150 1.00 92.31 155 LEU A O 1
ATOM 1253 N N . ILE A 1 156 ? -0.257 4.538 4.896 1.00 91.25 156 ILE A N 1
ATOM 1254 C CA . ILE A 1 156 ? 1.003 4.420 4.143 1.00 91.25 156 ILE A CA 1
ATOM 1255 C C . ILE A 1 156 ? 0.950 5.264 2.864 1.00 91.25 156 ILE A C 1
ATOM 1257 O O . ILE A 1 156 ? 1.893 6.005 2.596 1.00 91.25 156 ILE A O 1
ATOM 1261 N N . MET A 1 157 ? -0.153 5.211 2.109 1.00 89.69 157 MET A N 1
ATOM 1262 C CA . MET A 1 157 ? -0.326 6.034 0.905 1.00 89.69 157 MET A CA 1
ATOM 1263 C C . MET A 1 157 ? -0.343 7.535 1.234 1.00 89.69 157 MET A C 1
ATOM 1265 O O . MET A 1 157 ? 0.308 8.324 0.552 1.00 89.69 157 MET A O 1
ATOM 1269 N N . ILE A 1 158 ? -1.066 7.931 2.286 1.00 89.94 158 ILE A N 1
ATOM 1270 C CA . ILE A 1 158 ? -1.187 9.336 2.697 1.00 89.94 158 ILE A CA 1
ATOM 1271 C C . ILE A 1 158 ? 0.165 9.891 3.159 1.00 89.94 158 ILE A C 1
ATOM 1273 O O . ILE A 1 158 ? 0.576 10.960 2.711 1.00 89.94 158 ILE A O 1
ATOM 1277 N N . TYR A 1 159 ? 0.879 9.181 4.034 1.00 90.94 159 TYR A N 1
ATOM 1278 C CA . TYR A 1 159 ? 2.175 9.641 4.536 1.00 90.94 159 TYR A CA 1
ATOM 1279 C C . TYR A 1 159 ? 3.253 9.659 3.455 1.00 90.94 159 TYR A C 1
ATOM 1281 O O . TYR A 1 159 ? 4.137 10.516 3.500 1.00 90.94 159 TYR A O 1
ATOM 1289 N N . ASP A 1 160 ? 3.163 8.773 2.463 1.00 87.56 160 ASP A N 1
ATOM 1290 C CA . ASP A 1 160 ? 4.032 8.817 1.289 1.00 87.56 160 ASP A CA 1
ATOM 1291 C C . ASP A 1 160 ? 3.793 10.091 0.464 1.00 87.56 160 ASP A C 1
ATOM 1293 O O . ASP A 1 160 ? 4.746 10.793 0.124 1.00 87.56 160 ASP A O 1
ATOM 1297 N N . GLU A 1 161 ? 2.526 10.452 0.227 1.00 86.88 161 GLU A N 1
ATOM 1298 C CA . GLU A 1 161 ? 2.148 11.678 -0.491 1.00 86.88 161 GLU A CA 1
ATOM 1299 C C . GLU A 1 161 ? 2.536 12.951 0.281 1.00 86.88 161 GLU A C 1
ATOM 1301 O O . GLU A 1 161 ? 2.979 13.932 -0.319 1.00 86.88 161 GLU A O 1
ATOM 1306 N N . LEU A 1 162 ? 2.433 12.928 1.613 1.00 86.88 162 LEU A N 1
ATOM 1307 C CA . LEU A 1 162 ? 2.874 14.018 2.490 1.00 86.88 162 LEU A CA 1
ATOM 1308 C C . LEU A 1 162 ? 4.403 14.084 2.658 1.00 86.88 162 LEU A C 1
ATOM 1310 O O . LEU A 1 162 ? 4.924 15.084 3.153 1.00 86.88 162 LEU A O 1
ATOM 1314 N N . GLY A 1 163 ? 5.135 13.039 2.260 1.00 85.12 163 GLY A N 1
ATOM 1315 C CA . GLY A 1 163 ? 6.584 12.932 2.440 1.00 85.12 163 GLY A CA 1
ATOM 1316 C C . GLY A 1 163 ? 7.030 12.666 3.886 1.00 85.12 163 GLY A C 1
ATOM 1317 O O . GLY A 1 163 ? 8.221 12.801 4.189 1.00 85.12 163 GLY A O 1
ATOM 1318 N N . ASP A 1 164 ? 6.114 12.275 4.777 1.00 88.62 164 ASP A N 1
ATOM 1319 C CA . ASP A 1 164 ? 6.413 11.944 6.173 1.00 88.62 164 ASP A CA 1
ATOM 1320 C C . ASP A 1 164 ? 6.939 10.509 6.289 1.00 88.62 164 ASP A C 1
ATOM 1322 O O . ASP A 1 164 ? 6.217 9.536 6.519 1.00 88.62 164 ASP A O 1
ATOM 1326 N N . LYS A 1 165 ? 8.257 10.385 6.140 1.00 86.00 165 LYS A N 1
ATOM 1327 C CA . LYS A 1 165 ? 8.947 9.093 6.178 1.00 86.00 165 LYS A CA 1
ATOM 1328 C C . LYS A 1 165 ? 8.872 8.397 7.539 1.00 86.00 165 LYS A C 1
ATOM 1330 O O . LYS A 1 165 ? 8.997 7.177 7.580 1.00 86.00 165 LYS A O 1
ATOM 1335 N N . VAL A 1 166 ? 8.718 9.139 8.639 1.00 88.44 166 VAL A N 1
ATOM 1336 C CA . VAL A 1 166 ? 8.748 8.559 9.991 1.00 88.44 166 VAL A CA 1
ATOM 1337 C C . VAL A 1 166 ? 7.463 7.780 10.236 1.00 88.44 166 VAL A C 1
ATOM 1339 O O . VAL A 1 166 ? 7.514 6.593 10.566 1.00 88.44 166 VAL A O 1
ATOM 1342 N N . ASN A 1 167 ? 6.318 8.422 10.007 1.00 88.38 167 ASN A N 1
ATOM 1343 C CA . ASN A 1 167 ? 5.021 7.776 10.187 1.00 88.38 167 ASN A CA 1
ATOM 1344 C C . ASN A 1 167 ? 4.746 6.720 9.111 1.00 88.38 167 ASN A C 1
ATOM 1346 O O . ASN A 1 167 ? 4.195 5.663 9.418 1.00 88.38 167 ASN A O 1
ATOM 1350 N N . LEU A 1 168 ? 5.237 6.927 7.886 1.00 88.44 168 LEU A N 1
ATOM 1351 C CA . LEU A 1 168 ? 5.196 5.908 6.838 1.00 88.44 168 LEU A CA 1
ATOM 1352 C C . LEU A 1 168 ? 5.868 4.601 7.282 1.00 88.44 168 LEU A C 1
ATOM 1354 O O . LEU A 1 168 ? 5.251 3.539 7.225 1.00 88.44 168 LEU A O 1
ATOM 1358 N N . GLN A 1 169 ? 7.109 4.666 7.774 1.00 88.69 169 GLN A N 1
ATOM 1359 C CA . GLN A 1 169 ? 7.834 3.467 8.208 1.00 88.69 169 GLN A CA 1
ATOM 1360 C C . GLN A 1 169 ? 7.202 2.817 9.441 1.00 88.69 169 GLN A C 1
ATOM 1362 O O . GLN A 1 169 ? 7.163 1.589 9.536 1.00 88.69 169 GLN A O 1
ATOM 1367 N N . LYS A 1 170 ? 6.648 3.623 10.355 1.00 90.69 170 LYS A N 1
ATOM 1368 C CA . LYS A 1 170 ? 5.886 3.125 11.506 1.00 90.69 170 LYS A CA 1
ATOM 1369 C C . LYS A 1 170 ? 4.715 2.248 11.052 1.00 90.69 170 LYS A C 1
ATOM 1371 O O . LYS A 1 170 ? 4.621 1.108 11.500 1.00 90.69 170 LYS A O 1
ATOM 1376 N N . HIS A 1 171 ? 3.869 2.733 10.142 1.00 89.56 171 HIS A N 1
ATOM 1377 C CA . HIS A 1 171 ? 2.705 1.965 9.690 1.00 89.56 171 HIS A CA 1
ATOM 1378 C C . HIS A 1 171 ? 3.067 0.788 8.785 1.00 89.56 171 HIS A C 1
ATOM 1380 O O . HIS A 1 171 ? 2.394 -0.233 8.861 1.00 89.56 171 HIS A O 1
ATOM 1386 N N . ILE A 1 172 ? 4.147 0.871 7.999 1.00 88.62 172 ILE A N 1
ATOM 1387 C CA . ILE A 1 172 ? 4.679 -0.292 7.268 1.00 88.62 172 ILE A CA 1
ATOM 1388 C C . ILE A 1 172 ? 5.087 -1.397 8.240 1.00 88.62 172 ILE A C 1
ATOM 1390 O O . ILE A 1 172 ? 4.768 -2.564 8.023 1.00 88.62 172 ILE A O 1
ATOM 1394 N N . LYS A 1 173 ? 5.800 -1.035 9.311 1.00 89.56 173 LYS A N 1
ATOM 1395 C CA . LYS A 1 173 ? 6.236 -1.995 10.321 1.00 89.56 173 LYS A CA 1
ATOM 1396 C C . LYS A 1 173 ? 5.041 -2.625 11.038 1.00 89.56 173 LYS A C 1
ATOM 1398 O O . LYS A 1 173 ? 4.990 -3.844 11.129 1.00 89.56 173 LYS A O 1
ATOM 1403 N N . GLN A 1 174 ? 4.081 -1.812 11.477 1.00 88.75 174 GLN A N 1
ATOM 1404 C CA . GLN A 1 174 ? 2.864 -2.304 12.132 1.00 88.75 174 GLN A CA 1
ATOM 1405 C C . GLN A 1 174 ? 2.060 -3.222 11.209 1.00 88.75 174 GLN A C 1
ATOM 1407 O O . GLN A 1 174 ? 1.708 -4.318 11.611 1.00 88.75 174 GLN A O 1
ATOM 1412 N N . LEU A 1 175 ? 1.880 -2.857 9.936 1.00 88.12 175 LEU A N 1
ATOM 1413 C CA . LEU A 1 175 ? 1.195 -3.715 8.968 1.00 88.12 175 LEU A CA 1
ATOM 1414 C C . LEU A 1 175 ? 1.899 -5.073 8.794 1.00 88.12 175 LEU A C 1
ATOM 1416 O O . LEU A 1 175 ? 1.228 -6.094 8.719 1.00 88.12 175 LEU A O 1
ATOM 1420 N N . LYS A 1 176 ? 3.240 -5.099 8.760 1.00 87.31 176 LYS A N 1
ATOM 1421 C CA . LYS A 1 176 ? 4.028 -6.346 8.685 1.00 87.31 176 LYS A CA 1
ATOM 1422 C C . LYS A 1 176 ? 3.898 -7.204 9.953 1.00 87.31 176 LYS A C 1
ATOM 1424 O O . LYS A 1 176 ? 3.933 -8.426 9.847 1.00 87.31 176 LYS A O 1
ATOM 1429 N N . GLU A 1 177 ? 3.808 -6.581 11.128 1.00 87.38 177 GLU A N 1
ATOM 1430 C CA . GLU A 1 177 ? 3.701 -7.270 12.423 1.00 87.38 177 GLU A CA 1
ATOM 1431 C C . GLU A 1 177 ? 2.280 -7.796 12.675 1.00 87.38 177 GLU A C 1
ATOM 1433 O O . GLU A 1 177 ? 2.113 -8.963 13.029 1.00 87.38 177 GLU A O 1
ATOM 1438 N N . ASP A 1 178 ? 1.271 -6.958 12.443 1.00 83.50 178 ASP A N 1
ATOM 1439 C CA . ASP A 1 178 ? -0.133 -7.242 12.741 1.00 83.50 178 ASP A CA 1
ATOM 1440 C C . ASP A 1 178 ? -0.809 -8.063 11.627 1.00 83.50 178 ASP A C 1
ATOM 1442 O O . ASP A 1 178 ? -1.678 -8.892 11.903 1.00 83.50 178 ASP A O 1
ATOM 1446 N N . PHE A 1 179 ? -0.382 -7.888 10.367 1.00 86.00 179 PHE A N 1
ATOM 1447 C CA . PHE A 1 179 ? -0.951 -8.560 9.194 1.00 86.00 179 PHE A CA 1
ATOM 1448 C C . PHE A 1 179 ? 0.136 -9.144 8.268 1.00 86.00 179 PHE A C 1
ATOM 1450 O O . PHE A 1 179 ? 0.304 -8.691 7.132 1.00 86.00 179 PHE A O 1
ATOM 1457 N N . PRO A 1 180 ? 0.860 -10.194 8.700 1.00 82.81 180 PRO A N 1
ATOM 1458 C CA . PRO A 1 180 ? 1.954 -10.790 7.924 1.00 82.81 180 PRO A CA 1
ATOM 1459 C C . PRO A 1 180 ? 1.498 -11.421 6.600 1.00 82.81 180 PRO A C 1
ATOM 1461 O O . PRO A 1 180 ? 2.266 -11.467 5.643 1.00 82.81 180 PRO A O 1
ATOM 1464 N N . ASP A 1 181 ? 0.241 -11.863 6.526 1.00 82.12 181 ASP A N 1
ATOM 1465 C CA . ASP A 1 181 ? -0.374 -12.404 5.308 1.00 82.12 181 ASP A CA 1
ATOM 1466 C C . ASP A 1 181 ? -1.111 -11.323 4.500 1.00 82.12 181 ASP A C 1
ATOM 1468 O O . ASP A 1 181 ? -1.854 -11.625 3.557 1.00 82.12 181 ASP A O 1
ATOM 1472 N N . SER A 1 182 ? -0.944 -10.044 4.868 1.00 78.94 182 SER A N 1
ATOM 1473 C CA . SER A 1 182 ? -1.547 -8.963 4.110 1.00 78.94 182 SER A CA 1
ATOM 1474 C C . SER A 1 182 ? -0.930 -8.908 2.727 1.00 78.94 182 SER A C 1
ATOM 1476 O O . SER A 1 182 ? 0.207 -8.523 2.482 1.00 78.94 182 SER A O 1
ATOM 1478 N N . SER A 1 183 ? -1.781 -9.188 1.771 1.00 77.94 183 SER A N 1
ATOM 1479 C CA . SER A 1 183 ? -1.604 -8.865 0.366 1.00 77.94 183 SER A CA 1
ATOM 1480 C C . SER A 1 183 ? -1.206 -7.410 0.030 1.00 77.94 183 SER A C 1
ATOM 1482 O O . SER A 1 183 ? -0.838 -7.137 -1.112 1.00 77.94 183 SER A O 1
ATOM 1484 N N . ALA A 1 184 ? -1.307 -6.456 0.967 1.00 78.75 184 ALA A N 1
ATOM 1485 C CA . ALA A 1 184 ? -0.787 -5.102 0.781 1.00 78.75 184 ALA A CA 1
ATOM 1486 C C . ALA A 1 184 ? 0.741 -5.021 0.912 1.00 78.75 184 ALA A C 1
ATOM 1488 O O . ALA A 1 184 ? 1.340 -4.093 0.366 1.00 78.75 184 ALA A O 1
ATOM 1489 N N . LEU A 1 185 ? 1.376 -6.015 1.543 1.00 81.31 185 LEU A N 1
ATOM 1490 C CA . LEU A 1 185 ? 2.827 -6.080 1.723 1.00 81.31 185 LEU A CA 1
ATOM 1491 C C . LEU A 1 185 ? 3.592 -6.118 0.387 1.00 81.31 185 LEU A C 1
ATOM 1493 O O . LEU A 1 185 ? 4.640 -5.486 0.263 1.00 81.31 185 LEU A O 1
ATOM 1497 N N . ASP A 1 186 ? 3.026 -6.753 -0.642 1.00 78.12 186 ASP A N 1
ATOM 1498 C CA . ASP A 1 186 ? 3.618 -6.837 -1.989 1.00 78.12 186 ASP A CA 1
ATOM 1499 C C . ASP A 1 186 ? 3.605 -5.499 -2.751 1.00 78.12 186 ASP A C 1
ATOM 1501 O O . ASP A 1 186 ? 4.267 -5.335 -3.780 1.00 78.12 186 ASP A O 1
ATOM 1505 N N . SER A 1 187 ? 2.802 -4.541 -2.280 1.00 79.50 187 SER A N 1
ATOM 1506 C CA . SER A 1 187 ? 2.575 -3.241 -2.927 1.00 79.50 187 SER A CA 1
ATOM 1507 C C . SER A 1 187 ? 3.146 -2.072 -2.127 1.00 79.50 187 SER A C 1
ATOM 1509 O O . SER A 1 187 ? 2.841 -0.916 -2.424 1.00 79.50 187 SER A O 1
ATOM 1511 N N . LEU A 1 188 ? 3.968 -2.360 -1.118 1.00 81.94 188 LEU A N 1
ATOM 1512 C CA . LEU A 1 188 ? 4.584 -1.339 -0.284 1.00 81.94 188 LEU A CA 1
ATOM 1513 C C . LEU A 1 188 ? 5.586 -0.477 -1.067 1.00 81.94 188 LEU A C 1
ATOM 1515 O O . LEU A 1 188 ? 6.194 -0.946 -2.039 1.00 81.94 188 LEU A O 1
ATOM 1519 N N . PRO A 1 189 ? 5.780 0.786 -0.642 1.00 77.50 189 PRO A N 1
ATOM 1520 C CA . PRO A 1 189 ? 6.855 1.611 -1.170 1.00 77.50 189 PRO A CA 1
ATOM 1521 C C . PRO A 1 189 ? 8.211 0.923 -0.944 1.00 77.50 189 PRO A C 1
ATOM 1523 O O . PRO A 1 189 ? 8.404 0.271 0.087 1.00 77.50 189 PRO A O 1
ATOM 1526 N N . PRO A 1 190 ? 9.162 1.062 -1.885 1.00 71.31 190 PRO A N 1
ATOM 1527 C CA . PRO A 1 190 ? 10.496 0.495 -1.733 1.00 71.31 190 PRO A CA 1
ATOM 1528 C C . PRO A 1 190 ? 11.190 1.078 -0.496 1.00 71.31 190 PRO A C 1
ATOM 1530 O O . PRO A 1 190 ? 11.070 2.273 -0.205 1.00 71.31 190 PRO A O 1
ATOM 1533 N N . GLU A 1 191 ? 11.936 0.238 0.222 1.00 66.00 191 GLU A N 1
ATOM 1534 C CA . GLU A 1 191 ? 12.778 0.685 1.334 1.00 66.00 191 GLU A CA 1
ATOM 1535 C C . GLU A 1 191 ? 13.862 1.628 0.769 1.00 66.00 191 GLU A C 1
ATOM 1537 O O . GLU A 1 191 ? 14.615 1.251 -0.131 1.00 66.00 191 GLU A O 1
ATOM 1542 N N . LYS A 1 192 ? 13.857 2.892 1.219 1.00 54.53 192 LYS A N 1
ATOM 1543 C CA . LYS A 1 192 ? 14.799 3.945 0.795 1.00 54.53 192 LYS A CA 1
ATOM 1544 C C . LYS A 1 192 ? 16.018 4.006 1.698 1.00 54.53 192 LYS A C 1
ATOM 1546 O O . LYS A 1 192 ? 15.829 3.890 2.928 1.00 54.53 192 LYS A O 1
#

Organism: Cloacimonas acidaminovorans (strain Evry) (NCBI:txid459349)

pLDDT: mean 77.62, std 13.43, range [34.38, 92.31]

InterPro domains:
  IPR011990 Tetratricopeptide-like helical domain superfamily [G3DSA:1.25.40.10] (25-188)
  IPR011990 Tetratricopeptide-like helical domain superfamily [SSF48452] (107-181)
  IPR019734 Tetratricopeptide repeat [PS50005] (112-145)

Secondary structure (DSSP, 8-state):
---------------TT----TT-EEE--TT--EEEE-TTS-EEEEPTT-EEEHHHHHHHHHT-TTHHHHHHHHHHHHHHHHHHHHHHHT-S----------S------PPPPP-HHHHHHHHHTT-HHHHHHHHHHHHHH-TTSHHHHHHHHHHHHHHHHHT-HHHHHHHHHHHHHH-TT-TTGGGPPPP-

Sequence (192 aa):
MQYKQSLNLTYKPATLNMEVEPEGYIKTGPDSKAEIQWNNGSVAVINANTQISISKLQSDALANPNYPNKLRERINNLRAQNEQREASQVAGIRREEAEIIPESELYWYSEPKYKVKDALNYMDIRDYTKAVEIFEKVIEQSPLDKDAELSHTCLIMIYDELGDKVNLQKHIKQLKEDFPDSSALDSLPPEK

Radius of gyration: 25.27 Å; chains: 1; bounding box: 80×34×67 Å

Foldseek 3Di:
DDDDPPPPDDDDDDDPPDDDDQQDKDAAAQQGKDWDQDPLRFIDIGDHRDIDGSVVVVVVSLQPPCLLVVLVVLLVVLVVVVVVVVVVVVPPDPPPVPPPVPPDPDDDDDDDQQALVVLVVCVVVPVLVVSLVSLVVNCVVPVLDSSVLSSLSSQLSSCVVVVPPVVNVVSLVSNCVSPVVDPSVSSHRRDD